Protein AF-A0A7S0MIE8-F1 (afdb_monomer_lite)

Sequence (238 aa):
MTVHDPYGTSTVLVPTVSINSVLKDRKKVAAAPSTPAAPKSNAAPLAPAPGWELKPIQRIERSDLADLKHWQKKGLISDDPFNKFNKKLQFLTYTAEEYVNSLTVNEWTKQETDELLKLVQRFDMNFFLVTDRWPASLPPRTMEALKDRFYSVQRRLATDRGLATEADAAESVLLSQPFSKEHEAQRKHQMDRYYACSKADARRDAEVLEQARLIEAAQRRRKGDVKKAGAGAGAGAG

Secondary structure (DSSP, 8-state):
------------PPP-----------------PPPPPPP---PPPPPPPPPEEEEE-TT-S-TTS---EEEEETT--SS-TTGGG-PPP--PPPPHHHIIIII-BTTB-HHHHHHHHHHHHHTTT-HHHHHHT--TTSPP--HHHHHHHHHHHHHHHHHHTT-S-HHHHHH-HHHHS---HHHHHHHHHHHHHHHH--HHHHHHHHHHHHHHHHHHHHHHHHHHHHHHHHHHHHSS--

Organism: NCBI:txid233186

Structure (mmCIF, N/CA/C/O backbone):
data_AF-A0A7S0MIE8-F1
#
_entry.id   AF-A0A7S0MIE8-F1
#
loop_
_atom_site.group_PDB
_atom_site.id
_atom_site.type_symbol
_atom_site.label_atom_id
_atom_site.label_alt_id
_atom_site.label_comp_id
_atom_site.label_asym_id
_atom_site.label_entity_id
_atom_site.label_seq_id
_atom_site.pdbx_PDB_ins_code
_atom_site.Cartn_x
_atom_site.Cartn_y
_atom_site.Cartn_z
_atom_site.occupancy
_atom_site.B_iso_or_equiv
_atom_site.auth_seq_id
_atom_site.auth_comp_id
_atom_site.auth_asym_id
_atom_site.auth_atom_id
_atom_site.pdbx_PDB_model_num
ATOM 1 N N . MET A 1 1 ? -39.456 -31.446 -32.342 1.00 36.81 1 MET A N 1
ATOM 2 C CA . MET A 1 1 ? -39.337 -30.678 -31.086 1.00 36.81 1 MET A CA 1
ATOM 3 C C . MET A 1 1 ? -38.076 -31.151 -30.404 1.00 36.81 1 MET A C 1
ATOM 5 O O . MET A 1 1 ? -38.030 -32.275 -29.926 1.00 36.81 1 MET A O 1
ATOM 9 N N . THR A 1 2 ? -37.032 -30.340 -30.500 1.00 35.44 2 THR A N 1
ATOM 10 C CA . THR A 1 2 ? -35.670 -30.670 -30.082 1.00 35.44 2 THR A CA 1
ATOM 11 C C . THR A 1 2 ? -35.376 -29.820 -28.858 1.00 35.44 2 THR A C 1
ATOM 13 O O . THR A 1 2 ? -35.459 -28.598 -28.952 1.00 35.44 2 THR A O 1
ATOM 16 N N . VAL A 1 3 ? -35.077 -30.445 -27.720 1.00 38.41 3 VAL A N 1
ATOM 17 C CA . VAL A 1 3 ? -34.569 -29.742 -26.537 1.00 38.41 3 VAL A CA 1
ATOM 18 C C . VAL A 1 3 ? -33.148 -30.233 -26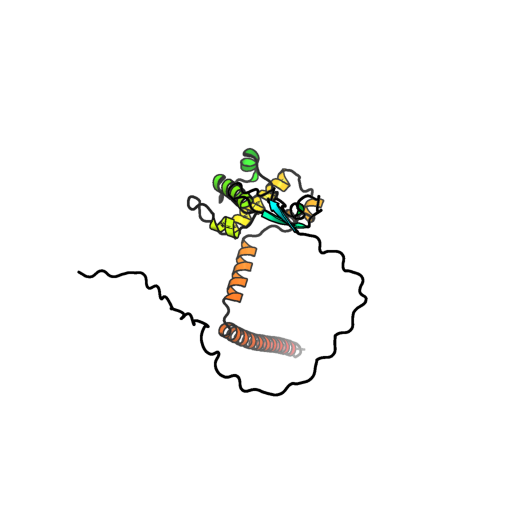.310 1.00 38.41 3 VAL A C 1
ATOM 20 O O . VAL A 1 3 ? -32.915 -31.413 -26.068 1.00 38.41 3 VAL A O 1
ATOM 23 N N . HIS A 1 4 ? -32.216 -29.306 -26.494 1.00 34.16 4 HIS A N 1
ATOM 24 C CA . HIS A 1 4 ? -30.792 -29.447 -26.233 1.00 34.16 4 HIS A CA 1
ATOM 25 C C . HIS A 1 4 ? -30.542 -29.114 -24.755 1.00 34.16 4 HIS A C 1
ATOM 27 O O . HIS A 1 4 ? -31.000 -28.073 -24.287 1.00 34.16 4 HIS A O 1
ATOM 33 N N . ASP A 1 5 ? -29.810 -29.970 -24.045 1.00 44.97 5 ASP A N 1
ATOM 34 C CA . ASP A 1 5 ? -29.283 -29.696 -22.703 1.00 44.97 5 ASP A CA 1
ATOM 35 C C . ASP A 1 5 ? -27.887 -29.033 -22.829 1.00 44.97 5 ASP A C 1
ATOM 37 O O . ASP A 1 5 ? -27.036 -29.584 -23.539 1.00 44.97 5 ASP A O 1
ATOM 41 N N . PRO A 1 6 ? -27.636 -27.841 -22.242 1.00 49.12 6 PRO A N 1
ATOM 42 C CA . PRO A 1 6 ? -26.410 -27.071 -22.462 1.00 49.12 6 PRO A CA 1
ATOM 43 C C . PRO A 1 6 ? -25.311 -27.218 -21.389 1.00 49.12 6 PRO A C 1
ATOM 45 O O . PRO A 1 6 ? -24.417 -26.372 -21.347 1.00 49.12 6 PRO A O 1
ATOM 48 N N . TYR A 1 7 ? -25.290 -28.266 -20.556 1.00 43.38 7 TYR A N 1
ATOM 49 C CA . TYR A 1 7 ? -24.210 -28.439 -19.565 1.00 43.38 7 TYR A CA 1
ATOM 50 C C . TYR A 1 7 ? -23.591 -29.841 -19.578 1.00 43.38 7 TYR A C 1
ATOM 52 O O . TYR A 1 7 ? -23.991 -30.746 -18.848 1.00 43.38 7 TYR A O 1
ATOM 60 N N . GLY A 1 8 ? -22.543 -29.997 -20.394 1.00 53.19 8 GLY A N 1
ATOM 61 C CA . GLY A 1 8 ? -21.680 -31.176 -20.418 1.00 53.19 8 GLY A CA 1
ATOM 62 C C . GLY A 1 8 ? -20.999 -31.413 -19.070 1.00 53.19 8 GLY A C 1
ATOM 63 O O . GLY A 1 8 ? -19.930 -30.871 -18.799 1.00 53.19 8 GLY A O 1
ATOM 64 N N . THR A 1 9 ? -21.612 -32.259 -18.245 1.00 43.66 9 THR A N 1
ATOM 65 C CA . THR A 1 9 ? -21.050 -32.723 -16.975 1.00 43.66 9 THR A CA 1
ATOM 66 C C . THR A 1 9 ? -20.747 -34.209 -17.116 1.00 43.66 9 THR A C 1
ATOM 68 O O . THR A 1 9 ? -21.646 -35.043 -17.141 1.00 43.66 9 THR A O 1
ATOM 71 N N . SER A 1 10 ? -19.467 -34.549 -17.270 1.00 38.22 10 SER A N 1
ATOM 72 C CA . SER A 1 10 ? -19.016 -35.941 -17.326 1.00 38.22 10 SER A CA 1
ATOM 73 C C . SER A 1 10 ? -18.963 -36.508 -15.906 1.00 38.22 10 SER A C 1
ATOM 75 O O . SER A 1 10 ? -18.083 -36.154 -15.121 1.00 38.22 10 SER A O 1
ATOM 77 N N . THR A 1 11 ? -19.928 -37.355 -15.545 1.00 37.56 11 THR A N 1
ATOM 78 C CA . THR A 1 11 ? -19.919 -38.110 -14.284 1.00 37.56 11 THR A CA 1
ATOM 79 C C . THR A 1 11 ? -19.236 -39.456 -14.512 1.00 37.56 11 THR A C 1
ATOM 81 O O . THR A 1 11 ? -19.780 -40.331 -15.182 1.00 37.56 11 THR A O 1
ATOM 84 N N . VAL A 1 12 ? -18.045 -39.643 -13.942 1.00 38.41 12 VAL A N 1
ATOM 85 C CA . VAL A 1 12 ? -17.374 -40.950 -13.919 1.00 38.41 12 VAL A CA 1
ATOM 86 C C . VAL A 1 12 ? -17.932 -41.761 -12.745 1.00 38.41 12 VAL A C 1
ATOM 88 O O . VAL A 1 12 ? -17.716 -41.420 -11.584 1.00 38.41 12 VAL A O 1
ATOM 91 N N . LEU A 1 13 ? -18.673 -42.826 -13.053 1.00 33.56 13 LEU A N 1
ATOM 92 C CA . LEU A 1 13 ? -19.140 -43.830 -12.094 1.00 33.56 13 LEU A CA 1
ATOM 93 C C . LEU A 1 13 ? -17.957 -44.688 -11.622 1.00 33.56 13 LEU A C 1
ATOM 95 O O . LEU A 1 13 ? -17.320 -45.363 -12.429 1.00 33.56 13 LEU A O 1
ATOM 99 N N . VAL A 1 14 ? -17.689 -44.701 -10.316 1.00 38.12 14 VAL A N 1
ATOM 100 C CA . VAL A 1 14 ? -16.743 -45.643 -9.697 1.00 38.12 14 VAL A CA 1
ATOM 101 C C . VAL A 1 14 ? -17.544 -46.818 -9.119 1.00 38.12 14 VAL A C 1
ATOM 103 O O . VAL A 1 14 ? -18.442 -46.581 -8.309 1.00 38.12 14 VAL A O 1
ATOM 106 N N . PRO A 1 15 ? -17.275 -48.079 -9.503 1.00 37.78 15 PRO A N 1
ATOM 107 C CA . PRO A 1 15 ? -18.016 -49.223 -8.981 1.00 37.78 15 PRO A CA 1
ATOM 108 C C . PRO A 1 15 ? -17.634 -49.536 -7.526 1.00 37.78 15 PRO A C 1
ATOM 110 O O . PRO A 1 15 ? -16.461 -49.663 -7.179 1.00 37.78 15 PRO A O 1
ATOM 113 N N . THR A 1 16 ? -18.646 -49.698 -6.672 1.00 40.56 16 THR A N 1
ATOM 114 C CA . THR A 1 16 ? -18.516 -50.177 -5.289 1.00 40.56 16 THR A CA 1
ATOM 115 C C . THR A 1 16 ? -18.375 -51.702 -5.286 1.00 40.56 16 THR A C 1
ATOM 117 O O . THR A 1 16 ? -19.301 -52.409 -5.680 1.00 40.56 16 THR A O 1
ATOM 120 N N . VAL A 1 17 ? -17.234 -52.231 -4.836 1.00 41.28 17 VAL A N 1
ATOM 121 C CA . VAL A 1 17 ? -17.045 -53.680 -4.651 1.00 41.28 17 VAL A CA 1
ATOM 122 C C . VAL A 1 17 ? -17.458 -54.065 -3.229 1.00 41.28 17 VAL A C 1
ATOM 124 O O . VAL A 1 17 ? -16.877 -53.606 -2.248 1.00 41.28 17 VAL A O 1
ATOM 127 N N . SER A 1 18 ? -18.487 -54.908 -3.136 1.00 41.59 18 SER A N 1
ATOM 128 C CA . SER A 1 18 ? -18.996 -55.512 -1.901 1.00 41.59 18 SER A CA 1
ATOM 129 C C . SER A 1 18 ? -18.041 -56.603 -1.401 1.00 41.59 18 SER A C 1
ATOM 131 O O . SER A 1 18 ? -17.735 -57.545 -2.128 1.00 41.59 18 SER A O 1
ATOM 133 N N . ILE A 1 19 ? -17.568 -56.485 -0.158 1.00 47.34 19 ILE A N 1
ATOM 134 C CA . ILE A 1 19 ? -16.478 -57.298 0.423 1.00 47.34 19 ILE A CA 1
ATOM 135 C C . ILE A 1 19 ? -16.968 -58.609 1.073 1.00 47.34 19 ILE A C 1
ATOM 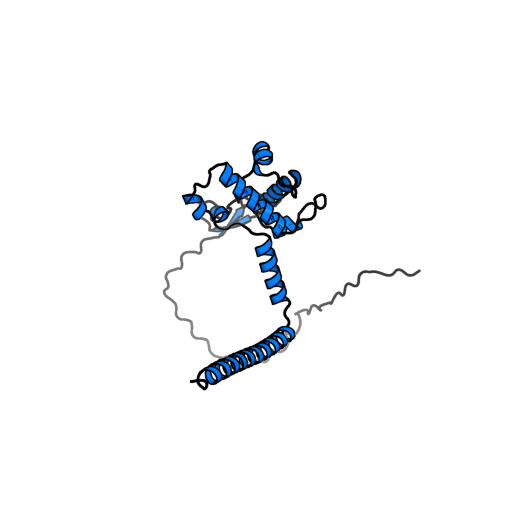137 O O . ILE A 1 19 ? -16.278 -59.192 1.904 1.00 47.34 19 ILE A O 1
ATOM 141 N N . ASN A 1 20 ? -18.158 -59.096 0.721 1.00 42.25 20 ASN A N 1
ATOM 142 C CA . ASN A 1 20 ? -18.715 -60.323 1.299 1.00 42.25 20 ASN A CA 1
ATOM 143 C C . ASN A 1 20 ? -18.758 -61.457 0.274 1.00 42.25 20 ASN A C 1
ATOM 145 O O . ASN A 1 20 ? -19.825 -61.839 -0.199 1.00 42.25 20 ASN A O 1
ATOM 149 N N . SER A 1 21 ? -17.598 -62.020 -0.058 1.00 38.16 21 SER A N 1
ATOM 150 C CA . SER A 1 21 ? -17.504 -63.391 -0.566 1.00 38.16 21 SER A CA 1
ATOM 151 C C . SER A 1 21 ? -16.063 -63.891 -0.479 1.00 38.16 21 SER A C 1
ATOM 153 O O . SER A 1 21 ? -15.128 -63.109 -0.586 1.00 38.16 21 SER A O 1
ATOM 155 N N . VAL A 1 22 ? -15.913 -65.212 -0.374 1.00 35.59 22 VAL A N 1
ATOM 156 C CA . VAL A 1 22 ? -14.661 -65.992 -0.342 1.00 35.59 22 VAL A CA 1
ATOM 157 C C . VAL A 1 22 ? -14.108 -66.240 1.069 1.00 35.59 22 VAL A C 1
ATOM 159 O O . VAL A 1 22 ? -13.018 -65.835 1.455 1.00 35.59 22 VAL A O 1
ATOM 162 N N . LEU A 1 23 ? -14.879 -67.014 1.835 1.00 42.62 23 LEU A N 1
ATOM 163 C CA . LEU A 1 23 ? -14.431 -67.724 3.036 1.00 42.62 23 LEU A CA 1
ATOM 164 C C . LEU A 1 23 ? -14.753 -69.217 2.879 1.00 42.62 23 LEU A C 1
ATOM 166 O O . LEU A 1 23 ? -15.542 -69.787 3.626 1.00 42.62 23 LEU A O 1
ATOM 170 N N . LYS A 1 24 ? -14.174 -69.855 1.859 1.00 41.53 24 LYS A N 1
ATOM 171 C CA . LYS A 1 24 ? -14.155 -71.314 1.695 1.00 41.53 24 LYS A CA 1
ATOM 172 C C . LYS A 1 24 ? -12.840 -71.685 1.028 1.00 41.53 24 LYS A C 1
ATOM 174 O O . LYS A 1 24 ? -12.736 -71.550 -0.176 1.00 41.53 24 LYS A O 1
ATOM 179 N N . ASP A 1 25 ? -11.843 -71.995 1.857 1.00 40.78 25 ASP A N 1
ATOM 180 C CA . ASP A 1 25 ? -10.792 -72.998 1.617 1.00 40.78 25 ASP A CA 1
ATOM 181 C C . ASP A 1 25 ? -9.687 -72.843 2.673 1.00 40.78 25 ASP A C 1
ATOM 183 O O . ASP A 1 25 ? -8.669 -72.180 2.485 1.00 40.78 25 ASP A O 1
ATOM 187 N N . ARG A 1 26 ? -9.895 -73.463 3.841 1.00 41.91 26 ARG A N 1
ATOM 188 C CA . ARG A 1 26 ? -8.849 -73.643 4.858 1.00 41.91 26 ARG A CA 1
ATOM 189 C C . ARG A 1 26 ? -8.317 -75.073 4.771 1.00 41.91 26 ARG A C 1
ATOM 191 O O . ARG A 1 26 ? -8.902 -75.985 5.350 1.00 41.91 26 ARG A O 1
ATOM 198 N N . LYS A 1 27 ? -7.185 -75.268 4.087 1.00 39.97 27 LYS A N 1
ATOM 199 C CA . LYS A 1 27 ? -6.330 -76.450 4.297 1.00 39.97 27 LYS A CA 1
ATOM 200 C C . LYS A 1 27 ? -5.505 -76.249 5.572 1.00 39.97 27 LYS A C 1
ATOM 202 O O . LYS A 1 27 ? -4.923 -75.192 5.792 1.00 39.97 27 LYS A O 1
ATOM 207 N N . LYS A 1 28 ? -5.500 -77.276 6.421 1.00 45.09 28 LYS A N 1
ATOM 208 C CA . LYS A 1 28 ? -4.793 -77.354 7.707 1.00 45.09 28 LYS A CA 1
ATOM 209 C C . LYS A 1 28 ? -3.275 -77.331 7.457 1.00 45.09 28 LYS A C 1
ATOM 211 O O . LYS A 1 28 ? -2.774 -78.219 6.776 1.00 45.09 28 LYS A O 1
ATOM 216 N N . VAL A 1 29 ? -2.557 -76.354 8.014 1.00 37.31 29 VAL A N 1
ATOM 217 C CA . VAL A 1 29 ? -1.081 -76.320 8.045 1.00 37.31 29 VAL A CA 1
ATOM 218 C C . VAL A 1 29 ? -0.624 -76.217 9.503 1.00 37.31 29 VAL A C 1
ATOM 220 O O . VAL A 1 29 ? -1.277 -75.567 10.318 1.00 37.31 29 VAL A O 1
ATOM 223 N N . ALA A 1 30 ? 0.432 -76.967 9.820 1.00 40.06 30 ALA A N 1
ATOM 224 C CA . ALA A 1 30 ? 0.935 -77.291 11.151 1.00 40.06 30 ALA A CA 1
ATOM 225 C C . ALA A 1 30 ? 1.381 -76.077 11.992 1.00 40.06 30 ALA A C 1
ATOM 227 O O . ALA A 1 30 ? 1.756 -75.032 11.465 1.00 40.06 30 ALA A O 1
ATOM 228 N N . ALA A 1 31 ? 1.341 -76.254 13.316 1.00 43.75 31 ALA A N 1
ATOM 229 C CA . ALA A 1 31 ? 1.691 -75.254 14.321 1.00 43.75 31 ALA A CA 1
ATOM 230 C C . ALA A 1 31 ? 3.177 -74.847 14.260 1.00 43.75 31 ALA A C 1
ATOM 232 O O . ALA A 1 31 ? 4.059 -75.703 14.266 1.00 43.75 31 ALA A O 1
ATOM 233 N N . ALA A 1 32 ? 3.429 -73.535 14.255 1.00 40.59 32 ALA A N 1
ATOM 234 C CA . ALA A 1 32 ? 4.744 -72.908 14.396 1.00 40.59 32 ALA A CA 1
ATOM 235 C C . ALA A 1 32 ? 4.859 -72.227 15.784 1.00 40.59 32 ALA A C 1
ATOM 237 O O . ALA A 1 32 ? 3.830 -71.882 16.372 1.00 40.59 32 ALA A O 1
ATOM 238 N N . PRO A 1 33 ? 6.078 -72.086 16.340 1.00 43.56 33 PRO A N 1
ATOM 239 C CA . PRO A 1 33 ? 6.313 -71.948 17.778 1.00 43.56 33 PRO A CA 1
ATOM 240 C C . PRO A 1 33 ? 5.985 -70.553 18.326 1.00 43.56 33 PRO A C 1
ATOM 242 O O . PRO A 1 33 ? 6.091 -69.546 17.630 1.00 43.56 33 PRO A O 1
ATOM 245 N N . SER A 1 34 ? 5.603 -70.506 19.604 1.00 49.19 34 SER A N 1
ATOM 246 C CA . SER A 1 34 ? 5.253 -69.291 20.345 1.00 49.19 34 SER A CA 1
ATOM 247 C C . SER A 1 34 ? 6.385 -68.259 20.361 1.00 49.19 34 SER A C 1
ATOM 249 O O . SER A 1 34 ? 7.506 -68.565 20.769 1.00 49.19 34 SER A O 1
ATOM 251 N N . THR A 1 35 ? 6.064 -67.022 19.985 1.00 44.03 35 THR A N 1
ATOM 252 C CA . THR A 1 35 ? 6.921 -65.833 20.090 1.00 44.03 35 THR A CA 1
ATOM 253 C C . THR A 1 35 ? 7.391 -65.605 21.538 1.00 44.03 35 THR A C 1
ATOM 255 O O . THR A 1 35 ? 6.563 -65.698 22.449 1.00 44.03 35 THR A O 1
ATOM 258 N N . PRO A 1 36 ? 8.670 -65.265 21.798 1.00 49.03 36 PRO A N 1
ATOM 259 C CA . PRO A 1 36 ? 9.108 -64.884 23.138 1.00 49.03 36 PRO A CA 1
ATOM 260 C C . PRO A 1 36 ? 8.524 -63.518 23.528 1.00 49.03 36 PRO A C 1
ATOM 262 O O . PRO A 1 36 ? 8.450 -62.597 22.714 1.00 49.03 36 PRO A O 1
ATOM 265 N N . ALA A 1 37 ? 8.091 -63.393 24.783 1.00 51.00 37 ALA A N 1
ATOM 266 C CA . ALA A 1 37 ? 7.497 -62.173 25.320 1.00 51.00 37 ALA A CA 1
ATOM 267 C C . ALA A 1 37 ? 8.510 -61.014 25.382 1.00 51.00 37 ALA A C 1
ATOM 269 O O . ALA A 1 37 ? 9.670 -61.206 25.747 1.00 51.00 37 ALA A O 1
ATOM 270 N N . ALA A 1 38 ? 8.047 -59.803 25.058 1.00 46.88 38 ALA A N 1
ATOM 271 C CA . ALA A 1 38 ? 8.827 -58.570 25.146 1.00 46.88 38 ALA A CA 1
ATOM 272 C C . ALA A 1 38 ? 9.322 -58.300 26.587 1.00 46.88 38 ALA A C 1
ATOM 274 O O . ALA A 1 38 ? 8.599 -58.592 27.547 1.00 46.88 38 ALA A O 1
ATOM 275 N N . PRO A 1 39 ? 10.524 -57.715 26.768 1.00 47.91 39 PRO A N 1
ATOM 276 C CA . PRO A 1 39 ? 11.036 -57.380 28.091 1.00 47.91 39 PRO A CA 1
ATOM 277 C C . PRO A 1 39 ? 10.160 -56.303 28.740 1.00 47.91 39 PRO A C 1
ATOM 279 O O . PRO A 1 39 ? 9.866 -55.266 28.146 1.00 47.91 39 PRO A O 1
ATOM 282 N N . LYS A 1 40 ? 9.737 -56.556 29.981 1.00 49.97 40 LYS A N 1
ATOM 283 C CA . LYS A 1 40 ? 8.950 -55.615 30.783 1.00 49.97 40 LYS A CA 1
ATOM 284 C C . LYS A 1 40 ? 9.830 -54.416 31.144 1.00 49.97 40 LYS A C 1
ATOM 286 O O . LYS A 1 40 ? 10.752 -54.546 31.945 1.00 49.97 40 LYS A O 1
ATOM 291 N N . SER A 1 41 ? 9.561 -53.252 30.559 1.00 61.53 41 SER A N 1
ATOM 292 C CA . SER A 1 41 ? 10.197 -52.001 30.972 1.00 61.53 41 SER A CA 1
ATOM 293 C C . SER A 1 41 ? 9.661 -51.575 32.342 1.00 61.53 41 SER A C 1
ATOM 295 O O . SER A 1 41 ? 8.469 -51.296 32.468 1.00 61.53 41 SER A O 1
ATOM 297 N N . ASN A 1 42 ? 10.534 -51.453 33.344 1.00 56.88 42 ASN A N 1
ATOM 298 C CA . ASN A 1 42 ? 10.242 -50.803 34.630 1.00 56.88 42 ASN A CA 1
ATOM 299 C C . ASN A 1 42 ? 10.231 -49.267 34.483 1.00 56.88 42 ASN A C 1
ATOM 301 O O . ASN A 1 42 ? 10.926 -48.556 35.205 1.00 56.88 42 ASN A O 1
ATOM 305 N N . ALA A 1 43 ? 9.488 -48.741 33.509 1.00 62.41 43 ALA A N 1
ATOM 306 C CA . ALA A 1 43 ? 9.240 -47.309 33.430 1.00 62.41 43 ALA A CA 1
ATOM 307 C C . ALA A 1 43 ? 8.150 -46.960 34.452 1.00 62.41 43 ALA A C 1
ATOM 309 O O . ALA A 1 43 ? 7.110 -47.620 34.493 1.00 62.41 43 ALA A O 1
ATOM 310 N N . ALA A 1 44 ? 8.394 -45.946 35.287 1.00 61.88 44 ALA A N 1
ATOM 311 C CA . ALA A 1 44 ? 7.373 -45.390 36.170 1.00 61.88 44 ALA A CA 1
ATOM 312 C C . ALA A 1 44 ? 6.090 -45.089 35.366 1.00 61.88 44 ALA A C 1
ATOM 314 O O . ALA A 1 44 ? 6.203 -44.729 34.188 1.00 61.88 44 ALA A O 1
ATOM 315 N N . PRO A 1 45 ? 4.884 -45.224 35.957 1.00 62.69 45 PRO A N 1
ATOM 316 C CA . PRO A 1 45 ? 3.646 -44.926 35.251 1.00 62.69 45 PRO A CA 1
ATOM 317 C C . PRO A 1 45 ? 3.739 -43.518 34.667 1.00 62.69 45 PRO A C 1
ATOM 319 O O . PRO A 1 45 ? 3.908 -42.550 35.412 1.00 62.69 45 PRO A O 1
ATOM 322 N N . LEU A 1 46 ? 3.671 -43.403 33.336 1.00 63.59 46 LEU A N 1
ATOM 323 C CA . LEU A 1 46 ? 3.516 -42.104 32.692 1.00 63.59 46 LEU A CA 1
ATOM 324 C C . LEU A 1 46 ? 2.306 -41.438 33.350 1.00 63.59 46 LEU A C 1
ATOM 326 O O . LEU A 1 46 ? 1.247 -42.063 33.449 1.00 63.59 46 LEU A O 1
ATOM 330 N N . ALA A 1 47 ? 2.476 -40.204 33.829 1.00 66.62 47 ALA A N 1
ATOM 331 C CA . ALA A 1 47 ? 1.380 -39.438 34.404 1.00 66.62 47 ALA A CA 1
ATOM 332 C C . ALA A 1 47 ? 0.152 -39.529 33.476 1.00 66.62 47 ALA A C 1
ATOM 334 O O . ALA A 1 47 ? 0.325 -39.466 32.251 1.00 66.62 47 ALA A O 1
ATOM 335 N N . PRO A 1 48 ? -1.067 -39.716 34.021 1.00 68.12 48 PRO A N 1
ATOM 336 C CA . PRO A 1 48 ? -2.263 -39.874 33.205 1.00 68.12 48 PRO A CA 1
ATOM 337 C C . PRO A 1 48 ? -2.353 -38.710 32.221 1.00 68.12 48 PRO A C 1
ATOM 339 O O . PRO A 1 48 ? -2.205 -37.549 32.611 1.00 68.12 48 PRO A O 1
ATOM 342 N N . ALA A 1 49 ? -2.538 -39.034 30.938 1.00 64.56 49 ALA A N 1
ATOM 343 C CA . ALA A 1 49 ? -2.586 -38.032 29.886 1.00 64.56 49 ALA A CA 1
ATOM 344 C C . ALA A 1 49 ? -3.610 -36.948 30.270 1.00 64.56 49 ALA A C 1
ATOM 346 O O . ALA A 1 49 ? -4.732 -37.294 30.658 1.00 64.56 49 ALA A O 1
ATOM 347 N N . PRO A 1 50 ? -3.248 -35.653 30.201 1.00 71.88 50 PRO A N 1
ATOM 348 C CA . PRO A 1 50 ? -4.164 -34.583 30.561 1.00 71.88 50 PRO A CA 1
ATOM 349 C C . PRO A 1 50 ? -5.426 -34.717 29.709 1.00 71.88 50 PRO A C 1
ATOM 351 O O . PRO A 1 50 ? -5.357 -34.726 28.479 1.00 71.88 50 PRO A O 1
ATOM 354 N N . GLY A 1 51 ? -6.570 -34.890 30.372 1.00 83.81 51 GLY A N 1
ATOM 355 C CA . GLY A 1 51 ? -7.842 -35.058 29.684 1.00 83.81 51 GLY A CA 1
ATOM 356 C C . GLY A 1 51 ? -8.184 -33.818 28.859 1.00 83.81 51 GLY A C 1
ATOM 357 O O . GLY A 1 51 ? -7.756 -32.714 29.184 1.00 83.81 51 GLY A O 1
ATOM 358 N N . TRP A 1 52 ? -8.970 -33.994 27.805 1.00 88.75 52 TRP A N 1
ATOM 359 C CA . TRP A 1 52 ? -9.442 -32.902 26.954 1.00 88.75 52 TRP A CA 1
ATOM 360 C C . TRP A 1 52 ? -10.907 -32.586 27.261 1.00 88.75 52 TRP A C 1
ATOM 362 O O . TRP A 1 52 ? -11.688 -33.485 27.580 1.00 88.75 52 TRP A O 1
ATOM 372 N N . GLU A 1 53 ? -11.279 -31.315 27.184 1.00 88.75 53 GLU A N 1
ATOM 373 C CA . GLU A 1 53 ? -12.657 -30.839 27.279 1.00 88.75 53 GLU A CA 1
ATOM 374 C C . GLU A 1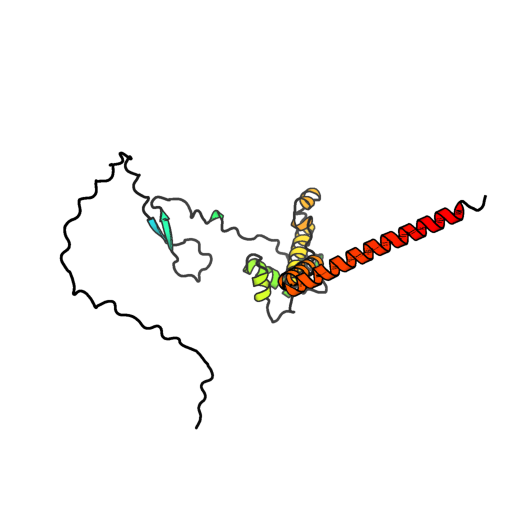 53 ? -12.972 -29.897 26.116 1.00 88.75 53 GLU A C 1
ATOM 376 O O . GLU A 1 53 ? -12.103 -29.169 25.637 1.00 88.75 53 GLU A O 1
ATOM 381 N N . LEU A 1 54 ? -14.208 -29.947 25.626 1.00 88.00 54 LEU A N 1
ATOM 382 C CA . LEU A 1 54 ? -14.659 -29.134 24.503 1.00 88.00 54 LEU A CA 1
ATOM 383 C C . LEU A 1 54 ? -15.260 -27.830 25.045 1.00 88.00 54 LEU A C 1
ATOM 385 O O . LEU A 1 54 ? -16.319 -27.865 25.673 1.00 88.00 54 LEU A O 1
ATOM 389 N N . LYS A 1 55 ? -14.606 -26.688 24.804 1.00 84.75 55 LYS A N 1
ATOM 390 C CA . LYS A 1 55 ? -15.068 -25.366 25.263 1.00 84.75 55 LYS A CA 1
ATOM 391 C C . LYS A 1 55 ? -15.497 -24.464 24.106 1.00 84.75 55 LYS A C 1
ATOM 393 O O . LYS A 1 55 ? -14.875 -24.519 23.045 1.00 84.75 55 LYS A O 1
ATOM 398 N N . PRO A 1 56 ? -16.522 -23.613 24.291 1.00 82.94 56 PRO A N 1
ATOM 399 C CA . PRO A 1 56 ? -16.868 -22.589 23.311 1.00 82.94 56 PRO A CA 1
ATOM 400 C C . PRO A 1 56 ? -15.709 -21.604 23.125 1.00 82.94 56 PRO A C 1
ATOM 402 O O . PRO A 1 56 ? -15.020 -21.245 24.081 1.00 82.94 56 PRO A O 1
ATOM 405 N N . ILE A 1 57 ? -15.482 -21.180 21.886 1.00 77.75 57 ILE A N 1
ATOM 406 C CA . ILE A 1 57 ? -14.535 -20.118 21.555 1.00 77.75 57 ILE A CA 1
ATOM 407 C C . ILE A 1 57 ? -15.195 -18.800 21.965 1.00 77.75 57 ILE A C 1
ATOM 409 O O . ILE A 1 57 ? -16.147 -18.349 21.339 1.00 77.75 57 ILE A O 1
ATOM 413 N N . GLN A 1 58 ? -14.717 -18.196 23.053 1.00 66.12 58 GLN A N 1
ATOM 414 C CA . GLN A 1 58 ? -15.382 -17.044 23.675 1.00 66.12 58 GLN A CA 1
ATOM 415 C C . GLN A 1 58 ? -15.258 -15.737 22.882 1.00 66.12 58 GLN A C 1
ATOM 417 O O . GLN A 1 58 ? -16.017 -14.803 23.124 1.00 66.12 58 GLN A O 1
ATOM 422 N N . ARG A 1 59 ? -14.291 -15.636 21.964 1.00 63.78 59 ARG A N 1
ATOM 423 C CA . ARG A 1 59 ? -13.955 -14.375 21.294 1.00 63.78 59 ARG A CA 1
ATOM 424 C C . ARG A 1 59 ? -13.873 -14.545 19.784 1.00 63.78 59 ARG A C 1
ATOM 426 O O . ARG A 1 59 ? -12.839 -14.327 19.162 1.00 63.78 59 ARG A O 1
ATOM 433 N N . ILE A 1 60 ? -14.992 -14.951 19.203 1.00 61.03 60 ILE A N 1
ATOM 434 C CA . ILE A 1 60 ? -15.209 -14.839 17.767 1.00 61.03 60 ILE A CA 1
ATOM 435 C C . ILE A 1 60 ? -15.762 -13.430 17.542 1.00 61.03 60 ILE A C 1
ATOM 437 O O . ILE A 1 60 ? -16.900 -13.146 17.889 1.00 61.03 60 ILE A O 1
ATOM 441 N N . GLU A 1 61 ? -14.959 -12.517 16.993 1.00 59.75 61 GLU A N 1
ATOM 442 C CA . GLU A 1 61 ? -15.427 -11.155 16.641 1.00 59.75 61 GLU A CA 1
ATOM 443 C C . GLU A 1 61 ? -16.520 -11.161 15.561 1.00 59.75 61 GLU A C 1
ATOM 445 O O . GLU A 1 61 ? -17.199 -10.167 15.315 1.00 59.75 61 GLU A O 1
ATOM 450 N N . ARG A 1 62 ? -16.676 -12.310 14.912 1.00 60.94 62 ARG A N 1
ATOM 451 C CA . ARG A 1 62 ? -17.710 -12.623 13.946 1.00 60.94 62 ARG A CA 1
ATOM 452 C C . ARG A 1 62 ? -18.944 -13.165 14.661 1.00 60.94 62 ARG A C 1
ATOM 454 O O . ARG A 1 62 ? -18.985 -14.330 15.040 1.00 60.94 62 ARG A O 1
ATOM 461 N N . SER A 1 63 ? -19.954 -12.315 14.819 1.00 57.69 63 SER A N 1
ATOM 462 C CA . SER A 1 63 ? -21.261 -12.677 15.386 1.00 57.69 63 SER A CA 1
ATOM 463 C C . SER A 1 63 ? -22.102 -13.585 14.478 1.00 57.69 63 SER A C 1
ATOM 465 O O . SER A 1 63 ? -23.132 -14.092 14.910 1.00 57.69 63 SER A O 1
ATOM 467 N N . ASP A 1 64 ? -21.681 -13.788 13.226 1.00 67.19 64 ASP A N 1
ATOM 468 C CA . ASP A 1 64 ? -22.362 -14.604 12.218 1.00 67.19 64 ASP A CA 1
ATOM 469 C C . ASP A 1 64 ? -21.971 -16.090 12.256 1.00 67.19 64 ASP A C 1
ATOM 471 O O . ASP A 1 64 ? -22.606 -16.918 11.602 1.00 67.19 64 ASP A O 1
ATOM 475 N N . LEU A 1 65 ? -20.926 -16.442 13.008 1.00 60.75 65 LEU A N 1
ATOM 476 C CA . LEU A 1 65 ? -20.465 -17.818 13.130 1.00 60.75 65 LEU A CA 1
ATOM 477 C C . LEU A 1 65 ? -21.096 -18.475 14.363 1.00 60.75 65 LEU A C 1
ATOM 479 O O . LEU A 1 65 ? -20.848 -18.064 15.494 1.00 60.75 65 LEU A O 1
ATOM 483 N N . ALA A 1 66 ? -21.903 -19.512 14.121 1.00 65.31 66 ALA A N 1
ATOM 484 C CA . ALA A 1 66 ? -22.497 -20.363 15.152 1.00 65.31 66 ALA A CA 1
ATOM 485 C C . ALA A 1 66 ? -21.443 -20.923 16.126 1.00 65.31 66 ALA A C 1
ATOM 487 O O . ALA A 1 66 ? -20.300 -21.121 15.718 1.00 65.31 66 ALA A O 1
ATOM 488 N N . ASP A 1 67 ? -21.865 -21.211 17.368 1.00 72.88 67 ASP A N 1
ATOM 489 C CA . ASP A 1 67 ? -21.124 -21.743 18.530 1.00 72.88 67 ASP A CA 1
ATOM 490 C C . ASP A 1 67 ? -19.901 -22.629 18.209 1.00 72.88 67 ASP A C 1
ATOM 492 O O . ASP A 1 67 ? -19.914 -23.852 18.409 1.00 72.88 67 ASP A O 1
ATOM 496 N N . LEU A 1 68 ? -18.805 -22.027 17.738 1.00 79.12 68 LEU A N 1
ATOM 497 C CA . LEU A 1 68 ? -17.572 -22.761 17.489 1.00 79.12 68 LEU A CA 1
ATOM 498 C C . LEU A 1 68 ? -16.962 -23.143 18.830 1.00 79.12 68 LEU A C 1
ATOM 500 O O . LEU A 1 68 ? -16.913 -22.359 19.779 1.00 79.12 68 LEU A O 1
ATOM 504 N N . LYS A 1 69 ? -16.480 -24.380 18.899 1.00 84.50 69 LYS A N 1
ATOM 505 C CA . LYS A 1 69 ? -15.849 -24.951 20.086 1.00 84.50 69 LYS A CA 1
ATOM 506 C C . LYS A 1 69 ? -14.441 -25.422 19.743 1.00 84.50 69 LYS A C 1
ATOM 508 O O . LYS A 1 69 ? -14.169 -25.782 18.600 1.00 84.50 69 LYS A O 1
ATOM 513 N N . HIS A 1 70 ? -13.559 -25.452 20.734 1.00 83.25 70 HIS A N 1
ATOM 514 C CA . HIS A 1 70 ? -12.198 -25.966 20.613 1.00 83.25 70 HIS A CA 1
ATOM 515 C C . HIS A 1 70 ? -11.874 -26.926 21.764 1.00 83.25 70 HIS A C 1
ATOM 517 O O . HIS A 1 70 ? -12.464 -26.852 22.845 1.00 83.25 70 HIS A O 1
ATOM 523 N N . TRP A 1 71 ? -10.948 -27.854 21.520 1.00 87.25 71 TRP A N 1
ATOM 524 C CA . TRP A 1 71 ? -10.450 -28.767 22.547 1.00 87.25 71 TRP A CA 1
ATOM 525 C C . TRP A 1 71 ? -9.418 -28.056 23.423 1.00 87.25 71 TRP A C 1
ATOM 527 O O . TRP A 1 71 ? -8.382 -27.610 22.930 1.00 87.25 71 TRP A O 1
ATOM 537 N N . GLN A 1 72 ? -9.676 -27.998 24.726 1.00 84.62 72 GLN A N 1
ATOM 538 C CA . GLN A 1 72 ? -8.757 -27.466 25.728 1.00 84.62 72 GLN A CA 1
ATOM 539 C C . GLN A 1 72 ? -8.330 -28.586 26.682 1.00 84.62 72 GLN A C 1
ATOM 541 O O . GLN A 1 72 ? -9.102 -29.500 26.981 1.00 84.62 72 GLN A O 1
ATOM 546 N N . LYS A 1 73 ? -7.088 -28.537 27.171 1.00 85.19 73 LYS A N 1
ATOM 547 C CA . LYS A 1 73 ? -6.648 -29.435 28.246 1.00 85.19 73 LYS A CA 1
ATOM 548 C C . LYS A 1 73 ? -7.422 -29.110 29.527 1.00 85.19 73 LYS A C 1
ATOM 550 O O . LYS A 1 73 ? -7.482 -27.949 29.933 1.00 85.19 73 LYS A O 1
ATOM 555 N N . LYS A 1 74 ? -7.966 -30.135 30.179 1.00 83.69 74 LYS A N 1
ATOM 556 C CA . LYS A 1 74 ? -8.626 -30.032 31.486 1.00 83.69 74 LYS A CA 1
ATOM 557 C C . LYS A 1 74 ? -7.660 -29.441 32.515 1.00 83.69 74 LYS A C 1
ATOM 559 O O . LYS A 1 74 ? -6.494 -29.828 32.563 1.00 83.69 74 LYS A O 1
ATOM 564 N N . GLY A 1 75 ? -8.154 -28.511 33.332 1.00 76.44 75 GLY A N 1
ATOM 565 C CA . GLY A 1 75 ? -7.364 -27.815 34.357 1.00 76.44 75 GLY A CA 1
ATOM 566 C C . GLY A 1 75 ? -6.591 -26.589 33.855 1.00 76.44 75 GLY A C 1
ATOM 567 O O . GLY A 1 75 ? -5.929 -25.927 34.650 1.00 76.44 75 GLY A O 1
ATOM 568 N N . LEU A 1 76 ? -6.684 -26.246 32.565 1.00 72.06 76 LEU A N 1
ATOM 569 C CA . LEU A 1 76 ? -6.151 -24.986 32.051 1.00 72.06 76 LEU A CA 1
ATOM 570 C C . LEU A 1 76 ? -7.131 -23.845 32.392 1.00 72.06 76 LEU A C 1
ATOM 572 O O . LEU A 1 76 ? -8.175 -23.704 31.761 1.00 72.06 76 LEU A O 1
ATOM 576 N N . ILE A 1 77 ? -6.795 -23.063 33.423 1.00 64.75 77 ILE A N 1
ATOM 577 C CA . ILE A 1 77 ? -7.582 -21.908 33.914 1.00 64.75 77 ILE A CA 1
ATOM 578 C C . ILE A 1 77 ? -7.309 -20.638 33.080 1.00 64.75 77 ILE A C 1
ATOM 580 O O . ILE A 1 77 ? -8.069 -19.680 33.127 1.00 64.75 77 ILE A O 1
ATOM 584 N N . SER A 1 78 ? -6.225 -20.635 32.300 1.00 64.81 78 SER A N 1
ATOM 585 C CA . SER A 1 78 ? -5.777 -19.489 31.503 1.00 64.81 78 SER A CA 1
ATOM 586 C C . SER A 1 78 ? -6.784 -19.082 30.428 1.00 64.81 78 SER A C 1
ATOM 588 O O . SER A 1 78 ? -7.353 -19.950 29.757 1.00 64.81 78 SER A O 1
ATOM 590 N N . ASP A 1 79 ? -6.872 -17.766 30.195 1.00 67.44 79 ASP A N 1
ATOM 591 C CA . ASP A 1 79 ? -7.361 -17.176 28.945 1.00 67.44 79 ASP A CA 1
ATOM 592 C C . ASP A 1 79 ? -6.793 -17.937 27.745 1.00 67.44 79 ASP A C 1
ATOM 594 O O . ASP A 1 79 ? -5.660 -18.438 27.805 1.00 67.44 79 ASP A O 1
ATOM 598 N N . ASP A 1 80 ? -7.584 -18.023 26.669 1.00 73.00 80 ASP A N 1
ATOM 599 C CA . ASP A 1 80 ? -7.193 -18.679 25.423 1.00 73.00 80 ASP A CA 1
ATOM 600 C C . ASP A 1 80 ? -5.744 -18.283 25.058 1.00 73.00 80 ASP A C 1
ATOM 602 O O . ASP A 1 80 ? -5.481 -17.103 24.782 1.00 73.00 80 ASP A O 1
ATOM 606 N N . PRO A 1 81 ? -4.789 -19.240 25.051 1.00 75.81 81 PRO A N 1
ATOM 607 C CA . PRO A 1 81 ? -3.389 -18.965 24.745 1.00 75.81 81 PRO A CA 1
ATOM 608 C C . PRO A 1 81 ? -3.186 -18.280 23.393 1.00 75.81 81 PRO A C 1
ATOM 610 O O . PRO A 1 81 ? -2.123 -17.687 23.171 1.00 75.81 81 PRO A O 1
ATOM 613 N N . PHE A 1 82 ? -4.174 -18.371 22.496 1.00 74.75 82 PHE A N 1
ATOM 614 C CA . PHE A 1 82 ? -4.138 -17.770 21.175 1.00 74.75 82 PHE A CA 1
ATOM 615 C C . PHE A 1 82 ? -4.601 -16.312 21.135 1.00 74.75 82 PHE A C 1
ATOM 617 O O . PHE A 1 82 ? -4.282 -15.604 20.180 1.00 74.75 82 PHE A O 1
ATOM 624 N N . ASN A 1 83 ? -5.271 -15.813 22.178 1.00 77.50 83 ASN A N 1
ATOM 625 C CA . ASN A 1 83 ? -5.824 -14.456 22.192 1.00 77.50 83 ASN A CA 1
ATOM 626 C C . ASN A 1 83 ? -4.732 -13.375 22.050 1.00 77.50 83 ASN A C 1
ATOM 628 O O . ASN A 1 83 ? -4.928 -12.362 21.385 1.00 77.50 83 ASN A O 1
ATOM 632 N N . LYS A 1 84 ? -3.525 -13.637 22.570 1.00 81.25 84 LYS A N 1
ATOM 633 C CA . LYS A 1 84 ? -2.344 -12.766 22.405 1.00 81.25 84 LYS A CA 1
ATOM 634 C C . LYS A 1 84 ? -1.891 -12.583 20.947 1.00 81.25 84 LYS A C 1
ATOM 636 O O . LYS A 1 84 ? -1.129 -11.662 20.654 1.00 81.25 84 LYS A O 1
ATOM 641 N N . PHE A 1 85 ? -2.314 -13.474 20.048 1.00 80.88 85 PHE A N 1
ATOM 642 C CA . PHE A 1 85 ? -2.012 -13.395 18.619 1.00 80.88 85 PHE A CA 1
ATOM 643 C C . PHE A 1 85 ? -3.093 -12.664 17.819 1.00 80.88 85 PHE A C 1
ATOM 645 O O . PHE A 1 85 ? -2.831 -12.327 16.667 1.00 80.88 85 PHE A O 1
ATOM 652 N N . ASN A 1 86 ? -4.259 -12.358 18.404 1.00 80.31 86 ASN A N 1
ATOM 653 C CA . ASN A 1 86 ? -5.287 -11.531 17.765 1.00 80.31 86 ASN A CA 1
ATOM 654 C C . ASN A 1 86 ? -4.890 -10.044 17.808 1.00 80.31 86 ASN A C 1
ATOM 656 O O . ASN A 1 86 ? -5.527 -9.207 18.448 1.00 80.31 86 ASN A O 1
ATOM 660 N N . LYS A 1 87 ? -3.764 -9.724 17.168 1.00 82.62 87 LYS A N 1
ATOM 661 C CA . LYS A 1 87 ? -3.261 -8.360 17.049 1.00 82.62 87 LYS A CA 1
ATOM 662 C C . LYS A 1 87 ? -4.054 -7.645 15.969 1.00 82.62 87 LYS A C 1
ATOM 664 O O . LYS A 1 87 ? -4.063 -8.077 14.820 1.00 82.62 87 LYS A O 1
ATOM 669 N N . LYS A 1 88 ? -4.689 -6.537 16.340 1.00 81.44 88 LYS A N 1
ATOM 670 C CA . LYS A 1 88 ? -5.369 -5.666 15.387 1.00 81.44 88 LYS A CA 1
ATOM 671 C C . LYS A 1 88 ? -4.394 -4.699 14.764 1.00 81.44 88 LYS A C 1
ATOM 673 O O . LYS A 1 88 ? -3.551 -4.123 15.451 1.00 81.44 88 LYS A O 1
ATOM 678 N N . LEU A 1 89 ? -4.533 -4.533 13.458 1.00 84.62 89 LEU A N 1
ATOM 679 C CA . LEU A 1 89 ? -3.795 -3.521 12.738 1.00 84.62 89 LEU A CA 1
ATOM 680 C C . LEU A 1 89 ? -4.227 -2.138 13.203 1.00 84.62 89 LEU A C 1
ATOM 682 O O . LEU A 1 89 ? -5.416 -1.824 13.237 1.00 84.62 89 LEU A O 1
ATOM 686 N N . GLN A 1 90 ? -3.236 -1.335 13.579 1.00 86.06 90 GLN A N 1
ATOM 687 C CA . GLN A 1 90 ? -3.416 0.060 13.939 1.00 86.06 90 GLN A CA 1
ATOM 688 C C . GLN A 1 90 ? -2.681 0.922 12.922 1.00 86.06 90 GLN A C 1
ATOM 690 O O . GLN A 1 90 ? -1.492 0.728 12.673 1.00 86.06 90 GLN A O 1
ATOM 695 N N . PHE A 1 91 ? -3.409 1.854 12.322 1.00 90.81 91 PHE A N 1
ATOM 696 C CA . PHE A 1 91 ? -2.882 2.858 11.408 1.00 90.81 91 PHE A CA 1
ATOM 697 C C . PHE A 1 91 ? -3.572 4.199 11.681 1.00 90.81 91 PHE A C 1
ATOM 699 O O . PHE A 1 91 ? -4.597 4.261 12.364 1.00 90.81 91 PHE A O 1
ATOM 706 N N . LEU A 1 92 ? -3.001 5.285 11.168 1.00 92.69 92 LEU A N 1
ATOM 707 C CA . LEU A 1 92 ? -3.504 6.636 11.387 1.00 92.69 92 LEU A CA 1
ATOM 708 C C . LEU A 1 92 ? -4.748 6.891 10.529 1.00 92.69 92 LEU A C 1
ATOM 710 O O . LEU A 1 92 ? -4.723 6.741 9.306 1.00 92.69 92 LEU A O 1
ATOM 714 N N . THR A 1 93 ? -5.830 7.320 11.168 1.00 93.38 93 THR A N 1
ATOM 715 C CA . THR A 1 93 ? -7.022 7.869 10.507 1.00 93.38 93 THR A CA 1
ATOM 716 C C . THR A 1 93 ? -6.954 9.390 10.501 1.00 93.38 93 THR A C 1
ATOM 718 O O . THR A 1 93 ? -6.459 9.959 11.472 1.00 93.38 93 THR A O 1
ATOM 721 N N . TYR A 1 94 ? -7.473 10.049 9.464 1.00 95.31 94 TYR A N 1
ATOM 722 C CA . TYR A 1 94 ? -7.486 11.513 9.367 1.00 95.31 94 TYR A CA 1
ATOM 723 C C . TYR A 1 94 ? -8.828 12.135 9.762 1.00 95.31 94 TYR A C 1
ATOM 725 O O . TYR A 1 94 ? -9.884 11.509 9.642 1.00 95.31 94 TYR A O 1
ATOM 733 N N . THR A 1 95 ? -8.789 13.400 10.169 1.00 95.31 95 THR A N 1
ATOM 734 C CA . THR A 1 95 ? -9.962 14.274 10.268 1.00 95.31 95 THR A CA 1
ATOM 735 C C . THR A 1 95 ? -10.270 14.938 8.921 1.00 95.31 95 THR A C 1
ATOM 737 O O . THR A 1 95 ? -9.469 14.915 7.984 1.00 95.31 95 THR A O 1
ATOM 740 N N . ALA A 1 96 ? -11.455 15.544 8.798 1.00 93.81 96 ALA A N 1
ATOM 741 C CA . ALA A 1 96 ? -11.820 16.283 7.588 1.00 93.81 96 ALA A CA 1
ATOM 742 C C . ALA A 1 96 ? -10.869 17.465 7.313 1.00 93.81 96 ALA A C 1
ATOM 744 O O . ALA A 1 96 ? -10.566 17.746 6.157 1.00 93.81 96 ALA A O 1
ATOM 745 N N . GLU A 1 97 ? -10.373 18.112 8.368 1.00 94.19 97 GLU A N 1
ATOM 746 C CA . GLU A 1 97 ? -9.437 19.238 8.291 1.00 94.19 97 GLU A CA 1
ATOM 747 C C . GLU A 1 97 ? -8.054 18.784 7.817 1.00 94.19 97 GLU A C 1
ATOM 749 O O . GLU A 1 97 ? -7.511 19.353 6.872 1.00 94.19 97 GLU A O 1
ATOM 754 N N . GLU A 1 98 ? -7.517 17.705 8.399 1.00 94.44 98 GLU A N 1
ATOM 755 C CA . GLU A 1 98 ? -6.248 17.104 7.962 1.00 94.44 98 GLU A CA 1
ATOM 756 C C . GLU A 1 98 ? -6.314 16.692 6.485 1.00 94.44 98 GLU A C 1
ATOM 758 O O . GLU A 1 98 ? -5.361 16.899 5.733 1.00 94.44 98 GLU A O 1
ATOM 763 N N . TYR A 1 99 ? -7.465 16.179 6.033 1.00 95.06 99 TYR A N 1
ATOM 764 C CA . TYR A 1 99 ? -7.639 15.826 4.629 1.00 95.06 99 TYR A CA 1
ATOM 765 C C . TYR A 1 99 ? -7.455 17.030 3.698 1.00 95.06 99 TYR A C 1
ATOM 767 O O . TYR A 1 99 ? -6.720 16.935 2.714 1.00 95.06 99 TYR A O 1
ATOM 775 N N . VAL A 1 100 ? -8.124 18.145 4.007 1.00 94.06 100 VAL A N 1
ATOM 776 C CA . VAL A 1 100 ? -8.077 19.375 3.203 1.00 94.06 100 VAL A CA 1
ATOM 777 C C . VAL A 1 100 ? -6.688 20.008 3.239 1.00 94.06 100 VAL A C 1
ATOM 779 O O . VAL A 1 100 ? -6.211 20.479 2.212 1.00 94.06 100 VAL A O 1
ATOM 782 N N . ASN A 1 101 ? -6.032 19.990 4.398 1.00 92.75 101 ASN A N 1
ATOM 783 C CA . ASN A 1 101 ? -4.765 20.687 4.594 1.00 92.75 101 ASN A CA 1
ATOM 784 C C . ASN A 1 101 ? -3.577 19.963 3.954 1.00 92.75 101 ASN A C 1
ATOM 786 O O . ASN A 1 101 ? -2.701 20.619 3.393 1.00 92.75 101 ASN A O 1
ATOM 790 N N . SER A 1 102 ? -3.522 18.629 4.043 1.00 89.94 102 SER A N 1
ATOM 791 C CA . SER A 1 102 ? -2.313 17.893 3.659 1.00 89.94 102 SER A CA 1
ATOM 792 C C . SER A 1 102 ? -2.534 16.681 2.760 1.00 89.94 102 SER A C 1
ATOM 794 O O . SER A 1 102 ? -1.560 16.206 2.173 1.00 89.94 102 SER A O 1
ATOM 796 N N . LEU A 1 103 ? -3.765 16.186 2.575 1.00 93.69 103 LEU A N 1
ATOM 797 C CA . LEU A 1 103 ? -4.021 14.938 1.834 1.00 93.69 103 LEU A CA 1
ATOM 798 C C . LEU A 1 103 ? -4.674 15.126 0.455 1.00 93.69 103 LEU A C 1
ATOM 800 O O . LEU A 1 103 ? -4.847 14.135 -0.269 1.00 93.69 103 LEU A O 1
ATOM 804 N N . THR A 1 104 ? -5.019 16.353 0.059 1.00 93.00 104 THR A N 1
ATOM 805 C CA . THR A 1 104 ? -5.586 16.657 -1.265 1.00 93.00 104 THR A CA 1
ATOM 806 C C . THR A 1 104 ? -4.574 16.408 -2.381 1.00 93.00 104 THR A C 1
ATOM 808 O O . THR A 1 104 ? -3.476 16.965 -2.369 1.00 93.00 104 THR A O 1
ATOM 811 N N . VAL A 1 105 ? -4.947 15.588 -3.367 1.00 90.75 105 VAL A N 1
ATOM 812 C CA . VAL A 1 105 ? -4.123 15.273 -4.545 1.00 90.75 105 VAL A CA 1
ATOM 813 C C . VAL A 1 105 ? -5.026 15.211 -5.775 1.00 90.75 105 VAL A C 1
ATOM 815 O O . VAL A 1 105 ? -6.116 14.656 -5.697 1.00 90.75 105 VAL A O 1
ATOM 818 N N . ASN A 1 106 ? -4.562 15.730 -6.916 1.00 87.62 106 ASN A N 1
ATOM 819 C CA . ASN A 1 106 ? -5.354 15.824 -8.155 1.00 87.62 106 ASN A CA 1
ATOM 820 C C . ASN A 1 106 ? -5.907 14.475 -8.641 1.00 87.62 106 ASN A C 1
ATOM 822 O O . ASN A 1 106 ? -6.974 14.421 -9.241 1.00 87.62 106 ASN A O 1
ATOM 826 N N . GLU A 1 107 ? -5.183 13.386 -8.389 1.00 91.88 107 GLU A N 1
ATOM 827 C CA . GLU A 1 107 ? -5.560 12.054 -8.858 1.00 91.88 107 GLU A CA 1
ATOM 828 C C . GLU A 1 107 ? -6.520 11.310 -7.925 1.00 91.88 107 GLU A C 1
ATOM 830 O O . GLU A 1 107 ? -7.030 10.274 -8.339 1.00 91.88 107 GLU A O 1
ATOM 835 N N . TRP A 1 108 ? -6.748 11.775 -6.689 1.00 95.81 108 TRP A N 1
ATOM 836 C CA . TRP A 1 108 ? -7.506 11.039 -5.669 1.00 95.81 108 TRP A CA 1
ATOM 837 C C . TRP A 1 108 ? -8.593 11.893 -5.029 1.00 95.81 108 TRP A C 1
ATOM 839 O O . TRP A 1 108 ? -8.334 12.948 -4.448 1.00 95.81 108 TRP A O 1
ATOM 849 N N . THR A 1 109 ? -9.815 11.375 -5.043 1.00 95.88 109 THR A N 1
ATOM 850 C CA . THR A 1 109 ? -10.929 11.983 -4.317 1.00 95.88 109 THR A CA 1
ATOM 851 C C . THR A 1 109 ? -10.931 11.579 -2.840 1.00 95.88 109 THR A C 1
ATOM 853 O O . THR A 1 109 ? -10.360 10.559 -2.428 1.00 95.88 109 THR A O 1
ATOM 856 N N . LYS A 1 110 ? -11.629 12.375 -2.019 1.00 95.50 110 LYS A N 1
ATOM 857 C CA . LYS A 1 110 ? -11.827 12.053 -0.599 1.00 95.50 110 LYS A CA 1
ATOM 858 C C . LYS A 1 110 ? -12.589 10.745 -0.434 1.00 95.50 110 LYS A C 1
ATOM 860 O O . LYS A 1 110 ? -12.192 9.915 0.373 1.00 95.50 110 LYS A O 1
ATOM 865 N N . GLN A 1 111 ? -13.625 10.543 -1.248 1.00 96.69 111 GLN A N 1
ATOM 866 C CA . GLN A 1 111 ? -14.428 9.325 -1.236 1.00 96.69 111 GLN A CA 1
ATOM 867 C C . GLN A 1 111 ? -13.577 8.079 -1.508 1.00 96.69 111 GLN A C 1
ATOM 869 O O . GLN A 1 111 ? -13.688 7.102 -0.776 1.00 96.69 111 GLN A O 1
ATOM 874 N N . GLU A 1 112 ? -12.687 8.118 -2.506 1.00 97.25 112 GLU A N 1
ATOM 875 C CA . GLU A 1 112 ? -11.767 7.003 -2.767 1.00 97.25 112 GLU A CA 1
ATOM 876 C C . GLU A 1 112 ? -10.830 6.744 -1.584 1.00 97.25 112 GLU A C 1
ATOM 878 O O . GLU A 1 112 ? -10.580 5.594 -1.231 1.00 97.25 112 GLU A O 1
ATOM 883 N N . THR A 1 113 ? -10.322 7.801 -0.948 1.00 97.12 113 THR A N 1
ATOM 884 C CA . THR A 1 113 ? -9.416 7.653 0.201 1.00 97.12 113 THR A CA 1
ATOM 885 C C . THR A 1 113 ? -10.151 7.079 1.422 1.00 97.12 113 THR A C 1
ATOM 887 O O . THR A 1 113 ? -9.622 6.191 2.091 1.00 97.12 113 THR A O 1
ATOM 890 N N . ASP A 1 114 ? -11.389 7.516 1.669 1.00 97.00 114 ASP A N 1
ATOM 891 C CA . ASP A 1 114 ? -12.239 7.001 2.747 1.00 97.00 114 ASP A CA 1
ATOM 892 C C . ASP A 1 114 ? -12.549 5.507 2.532 1.00 97.00 114 ASP A C 1
ATOM 894 O O . ASP A 1 114 ? -12.406 4.702 3.455 1.00 97.00 114 ASP A O 1
ATOM 898 N N . GLU A 1 115 ? -12.935 5.115 1.312 1.00 97.62 115 GLU A N 1
ATOM 899 C CA . GLU A 1 115 ? -13.197 3.708 0.976 1.00 97.62 115 GLU A CA 1
ATOM 900 C C . GLU A 1 115 ? -11.934 2.846 1.069 1.00 97.62 115 GLU A C 1
ATOM 902 O O . GLU A 1 115 ? -11.985 1.736 1.604 1.00 97.62 115 GLU A O 1
ATOM 907 N N . LEU A 1 116 ? -10.779 3.366 0.647 1.00 97.62 116 LEU A N 1
ATOM 908 C CA . LEU A 1 116 ? -9.496 2.687 0.819 1.00 97.62 116 LEU A CA 1
ATOM 909 C C . LEU A 1 116 ? -9.208 2.385 2.292 1.00 97.62 116 LEU A C 1
ATOM 911 O O . LEU A 1 116 ? -8.918 1.235 2.622 1.00 97.62 116 LEU A O 1
ATOM 915 N N . LEU A 1 117 ? -9.316 3.372 3.188 1.00 96.56 117 LEU A N 1
ATOM 916 C CA . LEU A 1 117 ? -9.055 3.151 4.615 1.00 96.56 117 LEU A CA 1
ATOM 917 C C . LEU A 1 117 ? -10.053 2.165 5.239 1.00 96.56 117 LEU A C 1
ATOM 919 O O . LEU A 1 117 ? -9.648 1.306 6.026 1.00 96.56 117 LEU A O 1
ATOM 923 N N . LYS A 1 118 ? -11.333 2.219 4.845 1.00 96.12 118 LYS A N 1
ATOM 924 C CA . LYS A 1 118 ? -12.345 1.244 5.286 1.00 96.12 118 LYS A CA 1
ATOM 925 C C . LYS A 1 118 ? -12.000 -0.177 4.855 1.00 96.12 118 LYS A C 1
ATOM 927 O O . LYS A 1 118 ? -12.111 -1.093 5.665 1.00 96.12 118 LYS A O 1
ATOM 932 N N . LEU A 1 119 ? -11.591 -0.381 3.603 1.00 96.94 119 LEU A N 1
ATOM 933 C CA . LEU A 1 119 ? -11.220 -1.705 3.093 1.00 96.94 119 LEU A CA 1
ATOM 934 C C . LEU A 1 119 ? -9.918 -2.208 3.720 1.00 96.94 119 LEU A C 1
ATOM 936 O O . LEU A 1 119 ? -9.808 -3.394 4.024 1.00 96.94 119 LEU A O 1
ATOM 940 N N . VAL A 1 120 ? -8.955 -1.318 3.954 1.00 96.56 120 VAL A N 1
ATOM 941 C CA . VAL A 1 120 ? -7.695 -1.656 4.622 1.00 96.56 120 VAL A CA 1
ATOM 942 C C . VAL A 1 120 ? -7.935 -2.113 6.063 1.00 96.56 120 VAL A C 1
ATOM 944 O O . VAL A 1 120 ? -7.384 -3.142 6.453 1.00 96.56 120 VAL A O 1
ATOM 947 N N . GLN A 1 121 ? -8.795 -1.423 6.822 1.00 94.12 121 GLN A N 1
ATOM 948 C CA . GLN A 1 121 ? -9.250 -1.888 8.141 1.00 94.12 121 GLN A CA 1
ATOM 949 C C . GLN A 1 121 ? -10.047 -3.197 8.022 1.00 94.12 121 GLN A C 1
ATOM 951 O O . GLN A 1 121 ? -9.827 -4.135 8.780 1.00 94.12 121 GLN A O 1
ATOM 956 N N . ARG A 1 122 ? -10.932 -3.243 7.016 1.00 92.75 122 ARG A N 1
ATOM 957 C CA . ARG A 1 122 ? -11.663 -4.393 6.465 1.00 92.75 122 ARG A CA 1
ATOM 958 C C . ARG A 1 122 ? -10.900 -5.709 6.563 1.00 92.75 122 ARG A C 1
ATOM 960 O O . ARG A 1 122 ? -11.339 -6.702 7.140 1.00 92.75 122 ARG A O 1
ATOM 967 N N . PHE A 1 123 ? -9.794 -5.689 5.842 1.00 94.06 123 PHE A N 1
ATOM 968 C CA . PHE A 1 123 ? -9.071 -6.870 5.409 1.00 94.06 123 PHE A CA 1
ATOM 969 C C . PHE A 1 123 ? -7.652 -6.901 5.967 1.00 94.06 123 PHE A C 1
ATOM 971 O O . PHE A 1 123 ? -6.787 -7.519 5.353 1.00 94.06 123 PHE A O 1
ATOM 978 N N . ASP A 1 124 ? -7.403 -6.221 7.091 1.00 92.31 124 ASP A N 1
ATOM 979 C CA . ASP A 1 124 ? -6.117 -6.239 7.792 1.00 92.31 124 ASP A CA 1
ATOM 980 C C . ASP A 1 124 ? -4.928 -5.943 6.846 1.00 92.31 124 ASP A C 1
ATOM 982 O O . ASP A 1 124 ? -3.951 -6.687 6.780 1.00 92.31 124 ASP A O 1
ATOM 986 N N . MET A 1 125 ? -5.029 -4.862 6.055 1.00 93.94 125 MET A N 1
ATOM 987 C CA . MET A 1 125 ? -4.051 -4.464 5.020 1.00 93.94 125 MET A CA 1
ATOM 988 C C . MET A 1 125 ? -3.764 -5.523 3.939 1.00 93.94 125 MET A C 1
ATOM 990 O O . MET A 1 125 ? -2.784 -5.407 3.196 1.00 93.94 125 MET A O 1
ATOM 994 N N . ASN A 1 126 ? -4.604 -6.548 3.786 1.00 95.12 126 ASN A N 1
ATOM 995 C CA . ASN A 1 126 ? -4.451 -7.509 2.703 1.00 95.12 126 ASN A CA 1
ATOM 996 C C . ASN A 1 126 ? -4.840 -6.869 1.364 1.00 95.12 126 ASN A C 1
ATOM 998 O O . ASN A 1 126 ? -5.987 -6.938 0.917 1.00 95.12 126 ASN A O 1
ATOM 1002 N N . PHE A 1 127 ? -3.854 -6.263 0.705 1.00 96.12 127 PHE A N 1
ATOM 1003 C CA . PHE A 1 127 ? -4.069 -5.514 -0.526 1.00 96.12 127 PHE A CA 1
ATOM 1004 C C . PHE A 1 127 ? -4.615 -6.353 -1.686 1.00 96.12 127 PHE A C 1
ATOM 1006 O O . PHE A 1 127 ? -5.235 -5.769 -2.564 1.00 96.12 127 PHE A O 1
ATOM 1013 N N . PHE A 1 128 ? -4.462 -7.685 -1.683 1.00 96.75 128 PHE A N 1
ATOM 1014 C CA . PHE A 1 128 ? -5.119 -8.555 -2.669 1.00 96.75 128 PHE A CA 1
ATOM 1015 C C . PHE A 1 128 ? -6.643 -8.521 -2.521 1.00 96.75 128 PHE A C 1
ATOM 1017 O O . PHE A 1 128 ? -7.367 -8.412 -3.508 1.00 96.75 128 PHE A O 1
ATOM 1024 N N . LEU A 1 129 ? -7.134 -8.560 -1.280 1.00 97.19 129 LEU A N 1
ATOM 1025 C CA . LEU A 1 129 ? -8.563 -8.454 -0.994 1.00 97.19 129 LEU A CA 1
ATOM 1026 C C . LEU A 1 129 ? -9.063 -7.022 -1.169 1.00 97.19 129 LEU A C 1
ATOM 1028 O O . LEU A 1 129 ? -10.152 -6.824 -1.692 1.00 97.19 129 LEU A O 1
ATOM 1032 N N . VAL A 1 130 ? -8.264 -6.023 -0.784 1.00 98.00 130 VAL A N 1
ATOM 1033 C CA . VAL A 1 130 ? -8.616 -4.609 -0.997 1.00 98.00 130 VAL A CA 1
ATOM 1034 C C . VAL A 1 130 ? -8.787 -4.310 -2.486 1.00 98.00 130 VAL A C 1
ATOM 1036 O O . VAL A 1 130 ? -9.742 -3.634 -2.853 1.00 98.00 130 VAL A O 1
ATOM 1039 N N . THR A 1 131 ? -7.908 -4.837 -3.347 1.00 97.50 131 THR A N 1
ATOM 1040 C CA . THR A 1 131 ? -8.045 -4.680 -4.802 1.00 97.50 131 THR A CA 1
ATOM 1041 C C . THR A 1 131 ? -9.248 -5.427 -5.355 1.00 97.50 131 THR A C 1
ATOM 1043 O O . THR A 1 131 ? -9.981 -4.871 -6.162 1.00 97.50 131 THR A O 1
ATOM 1046 N N . ASP A 1 132 ? -9.464 -6.670 -4.915 1.00 97.75 132 ASP A N 1
ATOM 1047 C CA . ASP A 1 132 ? -10.591 -7.503 -5.357 1.00 97.75 132 ASP A CA 1
ATOM 1048 C C . ASP A 1 132 ? -11.943 -6.884 -4.973 1.00 97.75 132 ASP A C 1
ATOM 1050 O O . ASP A 1 132 ? -12.901 -6.911 -5.740 1.00 97.75 132 ASP A O 1
ATOM 1054 N N . ARG A 1 133 ? -12.015 -6.289 -3.779 1.00 97.94 133 ARG A N 1
ATOM 1055 C CA . ARG A 1 133 ? -13.232 -5.697 -3.208 1.00 97.94 133 ARG A CA 1
ATOM 1056 C C . ARG A 1 133 ? -13.354 -4.203 -3.468 1.00 97.94 133 ARG A C 1
ATOM 1058 O O . ARG A 1 133 ? -14.210 -3.560 -2.859 1.00 97.94 133 ARG A O 1
ATOM 1065 N N . TRP A 1 134 ? -12.518 -3.653 -4.345 1.00 97.81 134 TRP A N 1
ATOM 1066 C CA . TRP A 1 134 ? -12.601 -2.250 -4.717 1.00 97.81 134 TRP A CA 1
ATOM 1067 C C . TRP A 1 134 ? -13.959 -1.962 -5.382 1.00 97.81 134 TRP A C 1
ATOM 1069 O O . TRP A 1 134 ? -14.357 -2.702 -6.286 1.00 97.81 134 TRP A O 1
ATOM 1079 N N . PRO A 1 135 ? -14.707 -0.925 -4.957 1.00 97.12 135 PRO A N 1
ATOM 1080 C CA . PRO A 1 135 ? -16.042 -0.679 -5.483 1.00 97.12 135 PRO A CA 1
ATOM 1081 C C . PRO A 1 135 ? -16.007 -0.360 -6.978 1.00 97.12 135 PRO A C 1
ATOM 1083 O O . PRO A 1 135 ? -15.333 0.575 -7.401 1.00 97.12 135 PRO A O 1
ATOM 1086 N N . ALA A 1 136 ? -16.813 -1.070 -7.769 1.00 95.62 136 ALA A N 1
ATOM 1087 C CA . ALA A 1 136 ? -16.943 -0.816 -9.207 1.00 95.62 136 ALA A CA 1
ATOM 1088 C C . ALA A 1 136 ? -17.543 0.568 -9.536 1.00 95.62 136 ALA A C 1
ATOM 1090 O O . ALA A 1 136 ? -17.440 1.034 -10.666 1.00 95.62 136 ALA A O 1
ATOM 1091 N N . SER A 1 137 ? -18.173 1.226 -8.556 1.00 96.25 137 SER A N 1
ATOM 1092 C CA . SER A 1 137 ? -18.671 2.601 -8.673 1.00 96.25 137 SER A CA 1
ATOM 1093 C C . SER A 1 137 ? -17.564 3.658 -8.632 1.00 96.25 137 SER A C 1
ATOM 1095 O O . SER A 1 137 ? -17.819 4.810 -8.971 1.00 96.25 137 SER A O 1
ATOM 1097 N N . LEU A 1 138 ? -16.367 3.300 -8.158 1.00 96.25 138 LEU A N 1
ATOM 1098 C CA . LEU A 1 138 ? -15.205 4.182 -8.102 1.00 96.25 138 LEU A CA 1
ATOM 1099 C C . LEU A 1 138 ? -14.268 3.917 -9.287 1.00 96.25 138 LEU A C 1
ATOM 1101 O O . LEU A 1 138 ? -14.304 2.830 -9.869 1.00 96.25 138 LEU A O 1
ATOM 1105 N N . PRO A 1 139 ? -13.396 4.879 -9.643 1.00 95.88 139 PRO A N 1
ATOM 1106 C CA . PRO A 1 139 ? -12.388 4.663 -10.669 1.00 95.88 139 PRO A CA 1
ATOM 1107 C C . PRO A 1 139 ? -11.549 3.407 -10.378 1.00 95.88 139 PRO A C 1
ATOM 1109 O O . PRO A 1 139 ? -11.166 3.182 -9.223 1.00 95.88 139 PRO A O 1
ATOM 1112 N N . PRO A 1 140 ? -11.240 2.583 -11.394 1.00 96.12 140 PRO A N 1
ATOM 1113 C CA . PRO A 1 140 ? -10.422 1.396 -11.200 1.00 96.12 140 PRO A CA 1
ATOM 1114 C C . PRO A 1 140 ? -9.001 1.795 -10.795 1.00 96.12 140 PRO A C 1
ATOM 1116 O O . PRO A 1 140 ? -8.388 2.683 -11.391 1.00 96.12 140 PRO A O 1
ATOM 1119 N N . ARG A 1 141 ? -8.455 1.117 -9.784 1.00 96.19 141 ARG A N 1
ATOM 1120 C CA . ARG A 1 141 ? -7.101 1.357 -9.271 1.00 96.19 141 ARG A CA 1
ATOM 1121 C C . ARG A 1 141 ? -6.300 0.065 -9.268 1.00 96.19 141 ARG A C 1
ATOM 1123 O O . ARG A 1 141 ? -6.811 -0.994 -8.918 1.00 96.19 141 ARG A O 1
ATOM 1130 N N . THR A 1 142 ? -5.025 0.157 -9.638 1.00 95.81 142 THR A N 1
ATOM 1131 C CA . THR A 1 142 ? -4.102 -0.971 -9.480 1.00 95.81 142 THR A CA 1
ATOM 1132 C C . THR A 1 142 ? -3.727 -1.148 -8.009 1.00 95.81 142 THR A C 1
ATOM 1134 O O . THR A 1 142 ? -3.826 -0.211 -7.210 1.00 95.81 142 THR A O 1
ATOM 1137 N N . MET A 1 143 ? -3.243 -2.338 -7.648 1.00 96.19 143 MET A N 1
ATOM 1138 C CA . MET A 1 143 ? -2.762 -2.613 -6.290 1.00 96.19 143 MET A CA 1
ATOM 1139 C C . MET A 1 143 ? -1.690 -1.620 -5.846 1.00 96.19 143 MET A C 1
ATOM 1141 O O . MET A 1 143 ? -1.696 -1.145 -4.713 1.00 96.19 143 MET A O 1
ATOM 1145 N N . GLU A 1 144 ? -0.767 -1.308 -6.748 1.00 96.50 144 GLU A N 1
ATOM 1146 C CA . GLU A 1 144 ? 0.362 -0.426 -6.498 1.00 96.50 144 GLU A CA 1
ATOM 1147 C C . GLU A 1 144 ? -0.123 1.010 -6.260 1.00 96.50 144 GLU A C 1
ATOM 1149 O O . GLU A 1 144 ? 0.382 1.669 -5.360 1.00 96.50 144 GLU A O 1
ATOM 1154 N N . ALA A 1 145 ? -1.158 1.465 -6.977 1.00 96.44 145 ALA A N 1
ATOM 1155 C CA . ALA A 1 145 ? -1.774 2.772 -6.741 1.00 96.44 145 ALA A CA 1
ATOM 1156 C C . ALA A 1 145 ? -2.487 2.850 -5.377 1.00 96.44 145 ALA A C 1
ATOM 1158 O O . ALA A 1 145 ? -2.371 3.858 -4.683 1.00 96.44 145 ALA A O 1
ATOM 1159 N N . LEU A 1 146 ? -3.194 1.790 -4.969 1.00 97.31 146 LEU A N 1
ATOM 1160 C CA . LEU A 1 146 ? -3.859 1.732 -3.660 1.00 97.31 146 LEU A CA 1
ATOM 1161 C C . LEU A 1 146 ? -2.843 1.749 -2.510 1.00 97.31 146 LEU A C 1
ATOM 1163 O O . LEU A 1 146 ? -3.032 2.465 -1.527 1.00 97.31 146 LEU A O 1
ATOM 1167 N N . LYS A 1 147 ? -1.742 1.000 -2.648 1.00 96.62 147 LYS A N 1
ATOM 1168 C CA . LYS A 1 147 ? -0.629 1.015 -1.687 1.00 96.62 147 LYS A CA 1
ATOM 1169 C C . LYS A 1 147 ? 0.020 2.391 -1.605 1.00 96.62 147 LYS A C 1
ATOM 1171 O O . LYS A 1 147 ? 0.204 2.906 -0.507 1.00 96.62 147 LYS A O 1
ATOM 1176 N N . ASP A 1 148 ? 0.312 2.994 -2.752 1.00 96.25 148 ASP A N 1
ATOM 1177 C CA . ASP A 1 148 ? 0.920 4.321 -2.839 1.00 96.25 148 ASP A CA 1
ATOM 1178 C C . ASP A 1 148 ? 0.076 5.383 -2.124 1.00 96.25 148 ASP A C 1
ATOM 1180 O O . ASP A 1 148 ? 0.568 6.126 -1.267 1.00 96.25 148 ASP A O 1
ATOM 1184 N N . ARG A 1 149 ? -1.240 5.385 -2.371 1.00 96.81 149 ARG A N 1
ATOM 1185 C CA . ARG A 1 149 ? -2.163 6.286 -1.674 1.00 96.81 149 ARG A CA 1
ATOM 1186 C C . ARG A 1 149 ? -2.210 6.018 -0.173 1.00 96.81 149 ARG A C 1
ATOM 1188 O O . ARG A 1 149 ? -2.151 6.964 0.606 1.00 96.81 149 ARG A O 1
ATOM 1195 N N . PHE A 1 150 ? -2.288 4.757 0.247 1.00 96.88 150 PHE A N 1
ATOM 1196 C CA . PHE A 1 150 ? -2.322 4.415 1.668 1.00 96.88 150 PHE A CA 1
ATOM 1197 C C . PHE A 1 150 ? -1.052 4.888 2.391 1.00 96.88 150 PHE A C 1
ATOM 1199 O O . PHE A 1 150 ? -1.136 5.645 3.357 1.00 96.88 150 PHE A O 1
ATOM 1206 N N . TYR A 1 151 ? 0.129 4.501 1.903 1.00 95.69 151 TYR A N 1
ATOM 1207 C CA . TYR A 1 151 ? 1.394 4.835 2.560 1.00 95.69 151 TYR A CA 1
ATOM 1208 C C . TYR A 1 151 ? 1.734 6.325 2.487 1.00 95.69 151 TYR A C 1
ATOM 1210 O O . TYR A 1 151 ? 2.355 6.838 3.417 1.00 95.69 151 TYR A O 1
ATOM 1218 N N . SER A 1 152 ? 1.327 7.040 1.433 1.00 94.75 152 SER A N 1
ATOM 1219 C CA . SER A 1 152 ? 1.490 8.500 1.375 1.00 94.75 152 SER A CA 1
ATOM 1220 C C . SER A 1 152 ? 0.624 9.220 2.412 1.00 94.75 152 SER A C 1
ATOM 1222 O O . SER A 1 152 ? 1.124 10.128 3.075 1.00 94.75 152 SER A O 1
ATOM 1224 N N . VAL A 1 153 ? -0.623 8.779 2.619 1.00 95.44 153 VAL A N 1
ATOM 1225 C CA . VAL A 1 153 ? -1.499 9.299 3.683 1.00 95.44 153 VAL A CA 1
ATOM 1226 C C . VAL A 1 153 ? -0.902 9.027 5.061 1.00 95.44 153 VAL A C 1
ATOM 1228 O O . VAL A 1 153 ? -0.760 9.956 5.850 1.00 95.44 153 VAL A O 1
ATOM 1231 N N . GLN A 1 154 ? -0.496 7.783 5.339 1.00 94.88 154 GLN A N 1
ATOM 1232 C CA . GLN A 1 154 ? 0.098 7.421 6.633 1.00 94.88 154 GLN A CA 1
ATOM 1233 C C . GLN A 1 154 ? 1.346 8.252 6.942 1.00 94.88 154 GLN A C 1
ATOM 1235 O O . GLN A 1 154 ? 1.508 8.743 8.056 1.00 94.88 154 GLN A O 1
ATOM 1240 N N . ARG A 1 155 ? 2.210 8.444 5.940 1.00 92.62 155 ARG A N 1
ATOM 1241 C CA . ARG A 1 155 ? 3.434 9.236 6.071 1.00 92.62 155 ARG A CA 1
ATOM 1242 C C . ARG A 1 155 ? 3.131 10.700 6.377 1.00 92.62 155 ARG A C 1
ATOM 1244 O O . ARG A 1 155 ? 3.695 11.237 7.319 1.00 92.62 155 ARG A O 1
ATOM 1251 N N . ARG A 1 156 ? 2.218 11.316 5.616 1.00 92.50 156 ARG A N 1
ATOM 1252 C CA . ARG A 1 156 ? 1.811 12.715 5.821 1.00 92.50 156 ARG A CA 1
ATOM 1253 C C . ARG A 1 156 ? 1.216 12.924 7.207 1.00 92.50 156 ARG A C 1
ATOM 1255 O O . ARG A 1 156 ? 1.676 13.801 7.919 1.00 92.50 156 ARG A O 1
ATOM 1262 N N . LEU A 1 157 ? 0.299 12.056 7.635 1.00 93.50 157 LEU A N 1
ATOM 1263 C CA . LEU A 1 157 ? -0.286 12.142 8.976 1.00 93.50 157 LEU A CA 1
ATOM 1264 C C . LEU A 1 157 ? 0.750 11.967 10.090 1.00 93.50 157 LEU A C 1
ATOM 1266 O O . LEU A 1 157 ? 0.671 12.653 11.105 1.00 93.50 157 LEU A O 1
ATOM 1270 N N . ALA A 1 158 ? 1.718 11.062 9.921 1.00 91.00 158 ALA A N 1
ATOM 1271 C CA . ALA A 1 158 ? 2.784 10.878 10.901 1.00 91.00 158 ALA A CA 1
ATOM 1272 C C . ALA A 1 158 ? 3.664 12.133 11.023 1.00 91.00 158 ALA A C 1
ATOM 1274 O O . ALA A 1 158 ? 3.992 12.542 12.137 1.00 91.00 158 ALA A O 1
ATOM 1275 N N . THR A 1 159 ? 4.000 12.758 9.890 1.00 89.38 159 THR A N 1
ATOM 1276 C CA . THR A 1 159 ? 4.768 14.007 9.844 1.00 89.38 159 THR A CA 1
ATOM 1277 C C . THR A 1 159 ? 3.981 15.182 10.429 1.00 89.38 159 THR A C 1
ATOM 1279 O O . THR A 1 159 ? 4.492 15.856 11.319 1.00 89.38 159 THR A O 1
ATOM 1282 N N . ASP A 1 160 ? 2.733 15.394 10.002 1.00 90.50 160 ASP A N 1
ATOM 1283 C CA . ASP A 1 160 ? 1.900 16.529 10.432 1.00 90.50 160 ASP A CA 1
ATOM 1284 C C . ASP A 1 160 ? 1.613 16.503 11.939 1.00 90.50 160 ASP A C 1
ATOM 1286 O O . ASP A 1 160 ? 1.542 17.545 12.588 1.00 90.50 160 ASP A O 1
ATOM 1290 N N . ARG A 1 161 ? 1.480 15.303 12.516 1.00 91.12 161 ARG A N 1
ATOM 1291 C CA . ARG A 1 161 ? 1.255 15.115 13.957 1.00 91.12 161 ARG A CA 1
ATOM 1292 C C . ARG A 1 161 ? 2.538 15.133 14.786 1.00 91.12 161 ARG A C 1
ATOM 1294 O O . ARG A 1 161 ? 2.463 14.948 15.998 1.00 91.12 161 ARG A O 1
ATOM 1301 N N . GLY A 1 162 ? 3.705 15.294 14.159 1.00 85.44 162 GLY A N 1
ATOM 1302 C CA . GLY A 1 162 ? 4.996 15.243 14.844 1.00 85.44 162 GLY A CA 1
ATOM 1303 C C . GLY A 1 162 ? 5.278 13.894 15.513 1.00 85.44 162 GLY A C 1
ATOM 1304 O O . GLY A 1 162 ? 6.058 13.833 16.458 1.00 85.44 162 GLY A O 1
ATOM 1305 N N . LEU A 1 163 ? 4.649 12.809 15.041 1.00 79.31 163 LEU A N 1
ATOM 1306 C CA . LEU A 1 163 ? 4.823 11.455 15.588 1.00 79.31 163 LEU A CA 1
ATOM 1307 C C . LEU A 1 163 ? 6.161 10.822 15.185 1.00 79.31 163 LEU A C 1
ATOM 1309 O O . LEU A 1 163 ? 6.458 9.701 15.589 1.00 79.31 163 LEU A O 1
ATOM 1313 N N . ALA A 1 164 ? 6.950 11.524 14.377 1.00 65.88 164 ALA A N 1
ATOM 1314 C CA . ALA A 1 164 ? 8.305 11.153 14.038 1.00 65.88 164 ALA A CA 1
ATOM 1315 C C . ALA A 1 164 ? 9.200 12.388 14.107 1.00 65.88 164 ALA A C 1
ATOM 1317 O O . ALA A 1 164 ? 9.145 13.257 13.233 1.00 65.88 164 ALA A O 1
ATOM 1318 N N . THR A 1 165 ? 10.020 12.465 15.153 1.00 64.62 165 THR A N 1
ATOM 1319 C CA . THR A 1 165 ? 11.152 13.397 15.176 1.00 64.62 165 THR A CA 1
ATOM 1320 C C . THR A 1 165 ? 12.200 12.957 14.144 1.00 64.62 165 THR A C 1
ATOM 1322 O O . THR A 1 165 ? 12.141 11.832 13.650 1.00 64.62 165 THR A O 1
ATOM 1325 N N . GLU A 1 166 ? 13.177 13.800 13.789 1.00 62.22 166 GLU A N 1
ATOM 1326 C CA . GLU A 1 166 ? 14.205 13.407 12.802 1.00 62.22 166 GLU A CA 1
ATOM 1327 C C . GLU A 1 166 ? 14.984 12.140 13.206 1.00 62.22 166 GLU A C 1
ATOM 1329 O O . GLU A 1 166 ? 15.383 11.362 12.339 1.00 62.22 166 GLU A O 1
ATOM 1334 N N . ALA A 1 167 ? 15.140 11.888 14.510 1.00 60.91 167 ALA A N 1
ATOM 1335 C CA . ALA A 1 167 ? 15.740 10.660 15.027 1.00 60.91 167 ALA A CA 1
ATOM 1336 C C . ALA A 1 167 ? 14.809 9.442 14.855 1.00 60.91 167 ALA A C 1
ATOM 1338 O O . ALA A 1 167 ? 15.248 8.394 14.380 1.00 60.91 167 ALA A O 1
ATOM 1339 N N . ASP A 1 168 ? 13.514 9.597 15.150 1.00 63.78 168 ASP A N 1
ATOM 1340 C CA . ASP A 1 168 ? 12.510 8.529 15.006 1.00 63.78 168 ASP A CA 1
ATOM 1341 C C . ASP A 1 168 ? 12.176 8.230 13.533 1.00 63.78 168 ASP A C 1
ATOM 1343 O O . ASP A 1 168 ? 11.773 7.121 13.179 1.00 63.78 168 ASP A O 1
ATOM 1347 N N . ALA A 1 169 ? 12.349 9.210 12.642 1.00 64.00 169 ALA A N 1
ATOM 1348 C CA . ALA A 1 169 ? 12.100 9.067 11.210 1.00 64.00 169 ALA A CA 1
ATOM 1349 C C . ALA A 1 169 ? 13.079 8.092 10.540 1.00 64.00 169 ALA A C 1
ATOM 1351 O O . ALA A 1 169 ? 12.699 7.398 9.594 1.00 64.00 169 ALA A O 1
ATOM 1352 N N . ALA A 1 170 ? 14.316 8.009 11.041 1.00 67.12 170 ALA A N 1
ATOM 1353 C CA . ALA A 1 170 ? 15.306 7.044 10.571 1.00 67.12 170 ALA A CA 1
ATOM 1354 C C . ALA A 1 170 ? 14.958 5.605 10.998 1.00 67.12 170 ALA A C 1
ATOM 1356 O O . ALA A 1 170 ? 15.180 4.666 10.230 1.00 67.12 170 ALA A O 1
ATOM 1357 N N . GLU A 1 171 ? 14.374 5.432 12.187 1.00 72.56 171 GLU A N 1
ATOM 1358 C CA . GLU A 1 171 ? 13.953 4.127 12.713 1.00 72.56 171 GLU A CA 1
ATOM 1359 C C . GLU A 1 171 ? 12.611 3.663 12.119 1.00 72.56 171 GLU A C 1
ATOM 1361 O O . GLU A 1 171 ? 12.409 2.480 11.831 1.00 72.56 171 GLU A O 1
ATOM 1366 N N . SER A 1 172 ? 11.695 4.598 11.862 1.00 78.25 172 SER A N 1
ATOM 1367 C CA . SER A 1 172 ? 10.396 4.305 11.267 1.00 78.25 172 SER A CA 1
ATOM 1368 C C . SER A 1 172 ? 10.541 3.885 9.805 1.00 78.25 172 SER A C 1
ATOM 1370 O O . SER A 1 172 ? 10.724 4.718 8.920 1.00 78.25 172 SER A O 1
ATOM 1372 N N . VAL A 1 173 ? 10.369 2.587 9.525 1.00 84.06 173 VAL A N 1
ATOM 1373 C CA . VAL A 1 173 ? 10.354 2.025 8.155 1.00 84.06 173 VAL A CA 1
ATOM 1374 C C . VAL A 1 173 ? 9.369 2.767 7.254 1.00 84.06 173 VAL A C 1
ATOM 1376 O O . VAL A 1 173 ? 9.644 2.972 6.074 1.00 84.06 173 VAL A O 1
ATOM 1379 N N . LEU A 1 174 ? 8.236 3.212 7.815 1.00 84.75 174 LEU A N 1
ATOM 1380 C CA . LEU A 1 174 ? 7.253 3.990 7.072 1.00 84.75 174 LEU A CA 1
ATOM 1381 C C . LEU A 1 174 ? 7.894 5.235 6.465 1.00 84.75 174 LEU A C 1
ATOM 1383 O O . LEU A 1 174 ? 7.560 5.539 5.327 1.00 84.75 174 LEU A O 1
ATOM 1387 N N . LEU A 1 175 ? 8.784 5.924 7.184 1.00 83.50 175 LEU A N 1
ATOM 1388 C CA . LEU A 1 175 ? 9.421 7.177 6.775 1.00 83.50 175 LEU A CA 1
ATOM 1389 C C . LEU A 1 175 ? 10.747 6.952 6.046 1.00 83.50 175 LEU A C 1
ATOM 1391 O O . LEU A 1 175 ? 10.926 7.524 4.971 1.00 83.50 175 LEU A O 1
ATOM 1395 N N . SER A 1 176 ? 11.618 6.091 6.577 1.00 84.25 176 SER A N 1
ATOM 1396 C CA . SER A 1 176 ? 12.955 5.829 6.034 1.00 84.25 176 SER A CA 1
ATOM 1397 C C . SER A 1 176 ? 12.941 5.074 4.704 1.00 84.25 176 SER A C 1
ATOM 1399 O O . SER A 1 176 ? 13.823 5.282 3.872 1.00 84.25 176 SER A O 1
ATOM 1401 N N . GLN A 1 177 ? 11.933 4.229 4.472 1.00 87.06 177 GLN A N 1
ATOM 1402 C CA . GLN A 1 177 ? 11.776 3.442 3.247 1.00 87.06 177 GLN A CA 1
ATOM 1403 C C . GLN A 1 177 ? 10.445 3.798 2.570 1.00 87.06 177 GLN A C 1
ATOM 1405 O O . GLN A 1 177 ? 9.446 3.085 2.720 1.00 87.06 177 GLN A O 1
ATOM 1410 N N . PRO A 1 178 ? 10.377 4.934 1.849 1.00 88.25 178 PRO A N 1
ATOM 1411 C CA . PRO A 1 178 ? 9.163 5.333 1.167 1.00 88.25 178 PRO A CA 1
ATOM 1412 C C . PRO A 1 178 ? 8.722 4.306 0.134 1.00 88.25 178 PRO A C 1
ATOM 1414 O O . PRO A 1 178 ? 9.499 3.859 -0.706 1.00 88.25 178 PRO A O 1
ATOM 1417 N N . PHE A 1 179 ? 7.432 3.975 0.172 1.00 92.69 179 PHE A N 1
ATOM 1418 C CA . PHE A 1 179 ? 6.821 3.183 -0.881 1.00 92.69 179 PHE A CA 1
ATOM 1419 C C . PHE A 1 179 ? 6.923 3.944 -2.206 1.00 92.69 179 PHE A C 1
ATOM 1421 O O . PHE A 1 179 ? 6.514 5.101 -2.284 1.00 92.69 179 PHE A O 1
ATOM 1428 N N . SER A 1 180 ? 7.449 3.288 -3.241 1.00 93.25 180 SER A N 1
ATOM 1429 C CA . SER A 1 180 ? 7.504 3.822 -4.600 1.00 93.25 180 SER A CA 1
ATOM 1430 C C . SER A 1 180 ? 6.677 2.941 -5.526 1.00 93.25 180 SER A C 1
ATOM 1432 O O . SER A 1 180 ? 7.024 1.786 -5.793 1.00 93.25 180 SER A O 1
ATOM 1434 N N . LYS A 1 181 ? 5.576 3.505 -6.036 1.00 93.50 181 LYS A N 1
ATOM 1435 C CA . LYS A 1 181 ? 4.697 2.850 -7.012 1.00 93.50 181 LYS A CA 1
ATOM 1436 C C . LYS A 1 181 ? 5.463 2.369 -8.245 1.00 93.50 181 LYS A C 1
ATOM 1438 O O . LYS A 1 181 ? 5.216 1.263 -8.718 1.00 93.50 181 LYS A O 1
ATOM 1443 N N . GLU A 1 182 ? 6.378 3.190 -8.757 1.00 94.75 182 GLU A N 1
ATOM 1444 C CA . GLU A 1 182 ? 7.168 2.870 -9.947 1.00 94.75 182 GLU A CA 1
ATOM 1445 C C . GLU A 1 182 ? 8.110 1.690 -9.692 1.00 94.75 182 GLU A C 1
ATOM 1447 O O . GLU A 1 182 ? 8.123 0.735 -10.470 1.00 94.75 182 GLU A O 1
ATOM 1452 N N . HIS A 1 183 ? 8.825 1.707 -8.565 1.00 93.38 183 HIS A N 1
ATOM 1453 C CA . HIS A 1 183 ? 9.716 0.614 -8.188 1.00 93.38 183 HIS A CA 1
ATOM 1454 C C . HIS A 1 183 ? 8.953 -0.708 -8.022 1.00 93.38 183 HIS A C 1
ATOM 1456 O O . HIS A 1 183 ? 9.365 -1.736 -8.559 1.00 93.38 183 HIS A O 1
ATOM 1462 N N . GLU A 1 184 ? 7.804 -0.695 -7.338 1.00 93.88 184 GLU A N 1
ATOM 1463 C CA . GLU A 1 184 ? 7.000 -1.907 -7.150 1.00 93.88 184 GLU A CA 1
ATOM 1464 C C . GLU A 1 184 ? 6.403 -2.439 -8.455 1.00 93.88 184 GLU A C 1
ATOM 1466 O O . GLU A 1 184 ? 6.372 -3.656 -8.664 1.00 93.88 184 GLU A O 1
ATOM 1471 N N . ALA A 1 185 ? 5.981 -1.551 -9.358 1.00 94.00 185 ALA A N 1
ATOM 1472 C CA . ALA A 1 185 ? 5.507 -1.941 -10.681 1.00 94.00 185 ALA A CA 1
ATOM 1473 C C . ALA A 1 185 ? 6.626 -2.596 -11.508 1.00 94.00 185 ALA A C 1
ATOM 1475 O O . ALA A 1 185 ? 6.417 -3.661 -12.093 1.00 94.00 185 ALA A O 1
ATOM 1476 N N . GLN A 1 186 ? 7.829 -2.012 -11.508 1.00 94.75 186 GLN A N 1
ATOM 1477 C CA . GLN A 1 186 ? 8.995 -2.577 -12.192 1.00 94.75 186 GLN A CA 1
ATOM 1478 C C . GLN A 1 186 ? 9.410 -3.923 -11.586 1.00 94.75 186 GLN A C 1
ATOM 1480 O O . GLN A 1 186 ? 9.643 -4.882 -12.324 1.00 94.75 186 GLN A O 1
ATOM 1485 N N . ARG A 1 187 ? 9.449 -4.028 -10.252 1.00 94.81 187 ARG A N 1
ATOM 1486 C CA . ARG A 1 187 ? 9.775 -5.270 -9.537 1.00 94.81 187 ARG A CA 1
ATOM 1487 C C . ARG A 1 187 ? 8.806 -6.394 -9.905 1.00 94.81 187 ARG A C 1
ATOM 1489 O O . ARG A 1 187 ? 9.234 -7.515 -10.176 1.00 94.81 187 ARG A O 1
ATOM 1496 N N . LYS A 1 188 ? 7.504 -6.098 -9.933 1.00 92.94 188 LYS A N 1
ATOM 1497 C CA . LYS A 1 188 ? 6.465 -7.052 -10.336 1.00 92.94 188 LYS A CA 1
ATOM 1498 C C . LYS A 1 188 ? 6.621 -7.468 -11.796 1.00 92.94 188 LYS A C 1
ATOM 1500 O O . LYS A 1 188 ? 6.653 -8.660 -12.071 1.00 92.94 188 LYS A O 1
ATOM 1505 N N . HIS A 1 189 ? 6.828 -6.511 -12.699 1.00 92.75 189 HIS A N 1
ATOM 1506 C CA . HIS A 1 189 ? 7.049 -6.788 -14.119 1.00 92.75 189 HIS A CA 1
ATOM 1507 C C . HIS A 1 189 ? 8.257 -7.710 -14.364 1.00 92.75 189 HIS A C 1
ATOM 1509 O O . HIS A 1 189 ? 8.177 -8.646 -15.160 1.00 92.75 189 HIS A O 1
ATOM 1515 N N . GLN A 1 190 ? 9.367 -7.488 -13.653 1.00 92.81 190 GLN A N 1
ATOM 1516 C CA . GLN A 1 190 ? 10.550 -8.351 -13.729 1.00 92.81 190 GLN A CA 1
ATOM 1517 C C . GLN A 1 190 ? 10.255 -9.776 -13.240 1.00 92.81 190 GLN A C 1
ATOM 1519 O O . GLN A 1 190 ? 10.7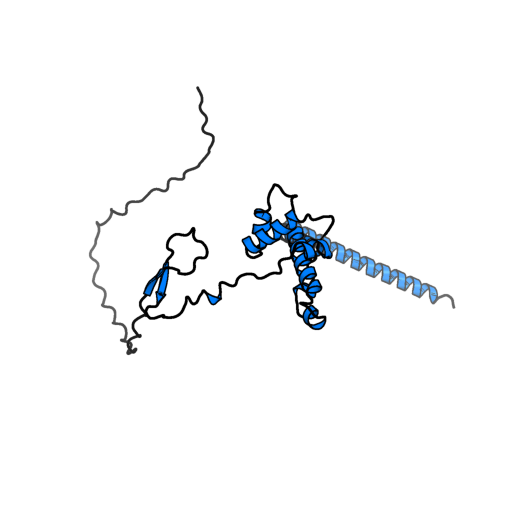02 -10.742 -13.860 1.00 92.81 190 GLN A O 1
ATOM 1524 N N . MET A 1 191 ? 9.479 -9.916 -12.161 1.00 91.94 191 MET A N 1
ATOM 1525 C CA . MET A 1 191 ? 9.057 -11.227 -11.665 1.00 91.94 191 MET A CA 1
ATOM 1526 C C . MET A 1 191 ? 8.121 -11.949 -12.628 1.00 91.94 191 MET A C 1
ATOM 1528 O O . MET A 1 191 ? 8.338 -13.125 -12.911 1.00 91.94 191 MET A O 1
ATOM 1532 N N . ASP A 1 192 ? 7.134 -11.249 -13.182 1.00 92.44 192 ASP A N 1
ATOM 1533 C CA . ASP A 1 192 ? 6.212 -11.823 -14.162 1.00 92.44 192 ASP A CA 1
ATOM 1534 C C . ASP A 1 192 ? 6.976 -12.320 -15.397 1.00 92.44 192 ASP A C 1
ATOM 1536 O O . ASP A 1 192 ? 6.742 -13.433 -15.868 1.00 92.44 192 ASP A O 1
ATOM 1540 N N . ARG A 1 193 ? 7.970 -11.552 -15.868 1.00 90.12 193 ARG A N 1
ATOM 1541 C CA . ARG A 1 193 ? 8.869 -11.974 -16.952 1.00 90.12 193 ARG A CA 1
ATOM 1542 C C . ARG A 1 193 ? 9.657 -13.234 -16.594 1.00 90.12 193 ARG A C 1
ATOM 1544 O O . ARG A 1 193 ? 9.800 -14.113 -17.440 1.00 90.12 193 ARG A O 1
ATOM 1551 N N . TYR A 1 194 ? 10.174 -13.326 -15.369 1.00 87.88 194 TYR A N 1
ATOM 1552 C CA . TYR A 1 194 ? 10.924 -14.497 -14.915 1.00 87.88 194 TYR A CA 1
ATOM 1553 C C . TYR A 1 194 ? 10.050 -15.757 -14.885 1.00 87.88 194 TYR A C 1
ATOM 1555 O O . TYR A 1 194 ? 10.458 -16.792 -15.405 1.00 87.88 194 TYR A O 1
ATOM 1563 N N . TYR A 1 195 ? 8.831 -15.667 -14.345 1.00 88.31 195 TYR A N 1
ATOM 1564 C CA . TYR A 1 195 ? 7.910 -16.807 -14.290 1.00 88.31 195 TYR A CA 1
ATOM 1565 C C . TYR A 1 195 ? 7.324 -17.186 -15.653 1.00 88.31 195 TYR A C 1
ATOM 1567 O O . TYR A 1 195 ? 7.037 -18.359 -15.884 1.00 88.31 195 TYR A O 1
ATOM 1575 N N . ALA A 1 196 ? 7.170 -16.222 -16.562 1.00 89.06 196 ALA A N 1
ATOM 1576 C CA . ALA A 1 196 ? 6.749 -16.483 -17.935 1.00 89.06 196 ALA A CA 1
ATOM 1577 C C . ALA A 1 196 ? 7.869 -17.084 -18.806 1.00 89.06 196 ALA A C 1
ATOM 1579 O O . ALA A 1 196 ? 7.590 -17.578 -19.898 1.00 89.06 196 ALA A O 1
ATOM 1580 N N . CYS A 1 197 ? 9.127 -17.046 -18.351 1.00 87.19 197 CYS A N 1
ATOM 1581 C CA . CYS A 1 197 ? 10.271 -17.519 -19.121 1.00 87.19 197 CYS A CA 1
ATOM 1582 C C . CYS A 1 197 ? 10.221 -19.042 -19.312 1.00 87.19 197 CYS A C 1
ATOM 1584 O O . CYS A 1 197 ? 10.335 -19.820 -18.359 1.00 87.19 197 CYS A O 1
ATOM 1586 N N . SER A 1 198 ? 10.083 -19.491 -20.562 1.00 88.81 198 SER A N 1
ATOM 1587 C CA . SER A 1 198 ? 10.161 -20.915 -20.879 1.00 88.81 198 SER A CA 1
ATOM 1588 C C . SER A 1 198 ? 11.614 -21.404 -20.897 1.00 88.81 198 SER A C 1
ATOM 1590 O O . SER A 1 198 ? 12.562 -20.646 -21.100 1.00 88.81 198 SER A O 1
ATOM 1592 N N . LYS A 1 199 ? 11.816 -22.725 -20.797 1.00 87.19 199 LYS A N 1
ATOM 1593 C CA . LYS A 1 199 ? 13.152 -23.328 -20.974 1.00 87.19 199 LYS A CA 1
ATOM 1594 C C . LYS A 1 199 ? 13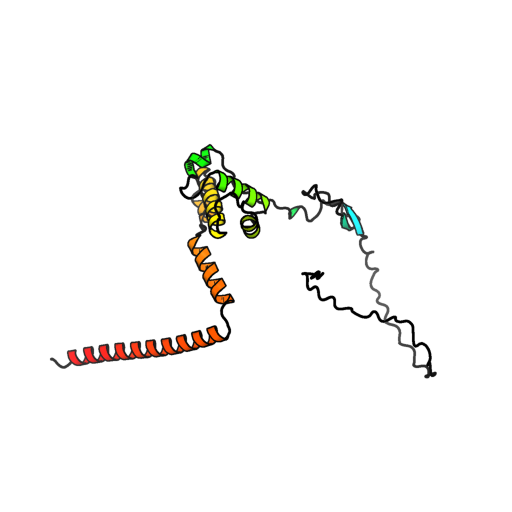.774 -23.013 -22.342 1.00 87.19 199 LYS A C 1
ATOM 1596 O O . LYS A 1 199 ? 14.993 -23.036 -22.468 1.00 87.19 199 LYS A O 1
ATOM 1601 N N . ALA A 1 200 ? 12.955 -22.787 -23.371 1.00 89.00 200 ALA A N 1
ATOM 1602 C CA . ALA A 1 200 ? 13.439 -22.429 -24.700 1.00 89.00 200 ALA A CA 1
ATOM 1603 C C . ALA A 1 200 ? 13.885 -20.961 -24.762 1.00 89.00 200 ALA A C 1
ATOM 1605 O O . ALA A 1 200 ? 14.912 -20.681 -25.376 1.00 89.00 200 ALA A O 1
ATOM 1606 N N . ASP A 1 201 ? 13.161 -20.060 -24.091 1.00 88.06 201 ASP A N 1
ATOM 1607 C CA . ASP A 1 201 ? 13.562 -18.656 -23.940 1.00 88.06 201 ASP A CA 1
ATOM 1608 C C . ASP A 1 201 ? 14.891 -18.551 -23.191 1.00 88.06 201 ASP A C 1
ATOM 1610 O O . ASP A 1 201 ? 15.818 -17.926 -23.690 1.00 88.06 201 ASP A O 1
ATOM 1614 N N . ALA A 1 202 ? 15.038 -19.271 -22.075 1.00 87.00 202 ALA A N 1
ATOM 1615 C CA . ALA A 1 202 ? 16.280 -19.282 -21.302 1.00 87.00 202 ALA A CA 1
ATOM 1616 C C . ALA A 1 202 ? 17.498 -19.771 -22.112 1.00 87.00 202 ALA A C 1
ATOM 1618 O O . ALA A 1 202 ? 18.598 -19.247 -21.943 1.00 87.00 202 ALA A O 1
ATOM 1619 N N . ARG A 1 203 ? 17.317 -20.759 -23.006 1.00 89.69 203 ARG A N 1
ATOM 1620 C CA . ARG A 1 203 ? 18.386 -21.213 -23.916 1.00 89.69 203 ARG A CA 1
ATOM 1621 C C . ARG A 1 203 ? 18.754 -20.145 -24.943 1.00 89.69 203 ARG A C 1
ATOM 1623 O O . ARG A 1 203 ? 19.934 -19.855 -25.093 1.00 89.69 203 ARG A O 1
ATOM 1630 N N . ARG A 1 204 ? 17.757 -19.535 -25.596 1.00 90.25 204 ARG A N 1
ATOM 1631 C CA . ARG A 1 204 ? 17.986 -18.434 -26.546 1.00 90.25 204 ARG A CA 1
ATOM 1632 C C . ARG A 1 204 ? 18.700 -17.260 -25.883 1.00 90.25 204 ARG A C 1
ATOM 1634 O O . ARG A 1 204 ? 19.662 -16.745 -26.439 1.00 90.25 204 ARG A O 1
ATOM 1641 N N . ASP A 1 205 ? 18.269 -16.871 -24.688 1.00 89.00 205 ASP A N 1
ATOM 1642 C CA . ASP A 1 205 ? 18.893 -15.779 -23.942 1.00 89.00 205 ASP A CA 1
ATOM 1643 C C . ASP A 1 205 ? 20.353 -16.113 -23.584 1.00 89.00 205 ASP A C 1
ATOM 1645 O O . ASP A 1 205 ? 21.227 -15.256 -23.711 1.00 89.00 205 ASP A O 1
ATOM 1649 N N . ALA A 1 206 ? 20.653 -17.366 -23.217 1.00 92.06 206 ALA A N 1
ATOM 1650 C CA . ALA A 1 206 ? 22.024 -17.817 -22.967 1.00 92.06 206 ALA A CA 1
ATOM 1651 C C . ALA A 1 206 ? 22.906 -17.762 -2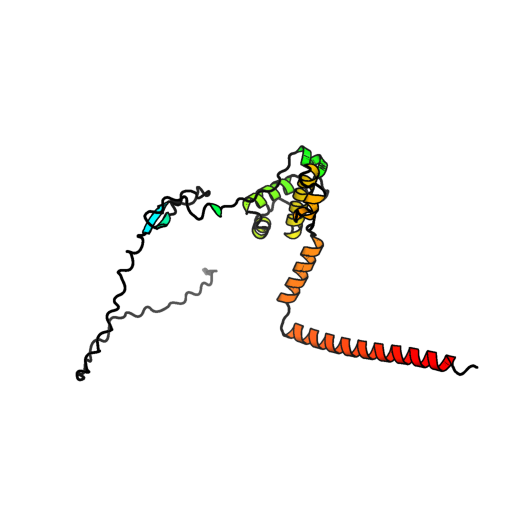4.229 1.00 92.06 206 ALA A C 1
ATOM 1653 O O . ALA A 1 206 ? 24.037 -17.278 -24.161 1.00 92.06 206 ALA A O 1
ATOM 1654 N N . GLU A 1 207 ? 22.381 -18.192 -25.380 1.00 96.44 207 GLU A N 1
ATOM 1655 C CA . GLU A 1 207 ? 23.074 -18.101 -26.672 1.00 96.44 207 GLU A CA 1
ATOM 1656 C C . GLU A 1 207 ? 23.362 -16.637 -27.041 1.00 96.44 207 GLU A C 1
ATOM 1658 O O . GLU A 1 207 ? 24.486 -16.295 -27.408 1.00 96.44 207 GLU A O 1
ATOM 1663 N N . VAL A 1 208 ? 22.379 -15.743 -26.881 1.00 95.88 208 VAL A N 1
ATOM 1664 C CA . VAL A 1 208 ? 22.542 -14.302 -27.139 1.00 95.88 208 VAL A CA 1
ATOM 1665 C C . VAL A 1 208 ? 23.607 -13.689 -26.226 1.00 95.88 208 VAL A C 1
ATOM 1667 O O . VAL A 1 208 ? 24.436 -12.909 -26.698 1.00 95.88 208 VAL A O 1
ATOM 1670 N N . LEU A 1 209 ? 23.631 -14.054 -24.941 1.00 94.38 209 LEU A N 1
ATOM 1671 C CA . LEU A 1 209 ? 24.644 -13.579 -23.993 1.00 94.38 209 LEU A CA 1
ATOM 1672 C C . LEU A 1 209 ? 26.052 -14.076 -24.348 1.00 94.38 209 LEU A C 1
ATOM 1674 O O . LEU A 1 209 ? 27.016 -13.315 -24.236 1.00 94.38 209 LEU A O 1
ATOM 1678 N N . GLU A 1 210 ? 26.186 -15.319 -24.815 1.00 96.62 210 GLU A N 1
ATOM 1679 C CA . GLU A 1 210 ? 27.462 -15.842 -25.305 1.00 96.62 210 GLU A CA 1
ATOM 1680 C C . GLU A 1 210 ? 27.947 -15.058 -26.532 1.00 96.62 210 GLU A C 1
ATOM 1682 O O . GLU A 1 210 ? 29.095 -14.602 -26.561 1.00 96.62 210 GLU A O 1
ATOM 1687 N N . GLN A 1 211 ? 27.063 -14.814 -27.504 1.00 95.81 211 GLN A N 1
ATOM 1688 C CA . GLN A 1 211 ? 27.398 -14.007 -28.679 1.00 95.81 211 GLN A CA 1
ATOM 1689 C C . GLN A 1 211 ? 27.778 -12.570 -28.299 1.00 95.81 211 GLN A C 1
ATOM 1691 O O . GLN A 1 211 ? 28.785 -12.049 -28.787 1.00 95.81 211 GLN A O 1
ATOM 1696 N N . ALA A 1 212 ? 27.036 -11.939 -27.385 1.00 95.81 212 ALA A N 1
ATOM 1697 C CA . ALA A 1 212 ? 27.350 -10.601 -26.886 1.00 95.81 212 ALA A CA 1
ATOM 1698 C C . ALA A 1 212 ? 28.746 -10.558 -26.243 1.00 95.81 212 ALA A C 1
ATOM 1700 O O . ALA A 1 212 ? 29.552 -9.685 -26.572 1.00 95.81 212 ALA A O 1
ATOM 1701 N N . ARG A 1 213 ? 29.085 -11.559 -25.419 1.00 96.44 213 ARG A N 1
ATOM 1702 C CA . ARG A 1 213 ? 30.411 -11.688 -24.798 1.00 96.44 213 ARG A CA 1
ATOM 1703 C C . ARG A 1 213 ? 31.529 -11.796 -25.840 1.00 96.44 213 ARG A C 1
ATOM 1705 O O . ARG A 1 213 ? 32.591 -11.190 -25.668 1.00 96.44 213 ARG A O 1
ATOM 1712 N N . LEU A 1 214 ? 31.312 -12.552 -26.920 1.00 97.12 214 LEU A N 1
ATOM 1713 C CA . LEU A 1 214 ? 32.276 -12.671 -28.020 1.00 97.12 214 LEU A CA 1
ATOM 1714 C C . LEU A 1 214 ? 32.465 -11.334 -28.753 1.00 97.12 214 LEU A C 1
ATOM 1716 O O . LEU A 1 214 ? 33.604 -10.929 -29.013 1.00 97.12 214 LEU A O 1
ATOM 1720 N N . ILE A 1 215 ? 31.372 -10.617 -29.032 1.00 95.88 215 ILE A N 1
ATOM 1721 C CA . ILE A 1 215 ? 31.407 -9.297 -29.676 1.00 95.88 215 ILE A CA 1
ATOM 1722 C C . ILE A 1 215 ? 32.148 -8.286 -28.795 1.00 95.88 215 ILE A C 1
ATOM 1724 O O . ILE A 1 215 ? 33.047 -7.600 -29.288 1.00 95.88 215 ILE A O 1
ATOM 1728 N N . GLU A 1 216 ? 31.838 -8.215 -27.500 1.00 95.12 216 GLU A N 1
ATOM 1729 C CA . GLU A 1 216 ? 32.510 -7.318 -26.552 1.00 95.12 216 GLU A CA 1
ATOM 1730 C C . GLU A 1 216 ? 34.013 -7.606 -26.456 1.00 95.12 216 GLU A C 1
ATOM 1732 O O . GLU A 1 216 ? 34.836 -6.683 -26.484 1.00 95.12 216 GLU A O 1
ATOM 1737 N N . ALA A 1 217 ? 34.403 -8.885 -26.420 1.00 94.62 217 ALA A N 1
ATOM 1738 C CA . ALA A 1 217 ? 35.807 -9.282 -26.435 1.00 94.62 217 ALA A CA 1
ATOM 1739 C C . ALA A 1 217 ? 36.510 -8.843 -27.733 1.00 94.62 217 ALA A C 1
ATOM 1741 O O . ALA A 1 217 ? 37.623 -8.308 -27.686 1.00 94.62 217 ALA A O 1
ATOM 1742 N N . ALA A 1 218 ? 35.861 -9.011 -28.888 1.00 94.12 218 ALA A N 1
ATOM 1743 C CA . ALA A 1 218 ? 36.392 -8.573 -30.178 1.00 94.12 218 ALA A CA 1
ATOM 1744 C C . ALA A 1 218 ? 36.490 -7.040 -30.285 1.00 94.12 218 ALA A C 1
ATOM 1746 O O . ALA A 1 218 ? 37.454 -6.517 -30.848 1.00 94.12 218 ALA A O 1
ATOM 1747 N N . GLN A 1 219 ? 35.523 -6.300 -29.734 1.00 93.50 219 GLN A N 1
ATOM 1748 C CA . GLN A 1 219 ? 35.570 -4.836 -29.664 1.00 93.50 219 GLN A CA 1
ATOM 1749 C C . GLN A 1 219 ? 36.702 -4.353 -28.751 1.00 93.50 219 GLN A C 1
ATOM 1751 O O . GLN A 1 219 ? 37.414 -3.414 -29.109 1.00 93.50 219 GLN A O 1
ATOM 1756 N N . ARG A 1 220 ? 36.918 -5.009 -27.602 1.00 93.44 220 ARG A N 1
ATOM 1757 C CA . ARG A 1 220 ? 38.033 -4.694 -26.695 1.00 93.44 220 ARG A CA 1
ATOM 1758 C C . ARG A 1 220 ? 39.390 -4.922 -27.367 1.00 93.44 220 ARG A C 1
ATOM 1760 O O . ARG A 1 220 ? 40.261 -4.064 -27.234 1.00 93.44 220 ARG A O 1
ATOM 1767 N N . ARG A 1 221 ? 39.553 -6.019 -28.121 1.00 91.69 221 ARG A N 1
ATOM 1768 C CA . ARG A 1 221 ? 40.769 -6.287 -28.917 1.00 91.69 221 ARG A CA 1
ATOM 1769 C C . ARG A 1 221 ? 41.014 -5.187 -29.952 1.00 91.69 221 ARG A C 1
ATOM 1771 O O . ARG A 1 221 ? 42.044 -4.529 -29.886 1.00 91.69 221 ARG A O 1
ATOM 1778 N N . ARG A 1 222 ? 40.013 -4.885 -30.790 1.00 91.19 222 ARG A N 1
ATOM 1779 C CA . ARG A 1 222 ? 40.102 -3.819 -31.807 1.00 91.19 222 ARG A CA 1
ATOM 1780 C C . ARG A 1 222 ? 40.459 -2.453 -31.216 1.00 91.19 222 ARG A C 1
ATOM 1782 O O . ARG A 1 222 ? 41.319 -1.765 -31.753 1.00 91.19 222 ARG A O 1
ATOM 1789 N N . LYS A 1 223 ? 39.848 -2.063 -30.091 1.00 89.50 223 LYS A N 1
ATOM 1790 C CA . LYS A 1 223 ? 40.193 -0.812 -29.388 1.00 89.50 223 LYS A CA 1
ATOM 1791 C C . LYS A 1 223 ? 41.645 -0.808 -28.888 1.00 89.50 223 LYS A C 1
ATOM 1793 O O . LYS A 1 223 ? 42.305 0.226 -28.962 1.00 89.50 223 LYS A O 1
ATOM 1798 N N . GLY A 1 224 ? 42.141 -1.944 -28.392 1.00 88.50 224 GLY A N 1
ATOM 1799 C CA . GLY A 1 224 ? 43.541 -2.109 -27.995 1.00 88.50 224 GLY A CA 1
ATOM 1800 C C . GLY A 1 224 ? 44.510 -1.958 -29.169 1.00 88.50 224 GLY A C 1
ATOM 1801 O O . GLY A 1 224 ? 45.492 -1.224 -29.057 1.00 88.50 224 GLY A O 1
ATOM 1802 N N . ASP A 1 225 ? 44.195 -2.578 -30.306 1.00 86.12 225 ASP A N 1
ATOM 1803 C CA . ASP A 1 225 ? 45.021 -2.525 -31.518 1.00 86.12 225 ASP A CA 1
ATOM 1804 C C . ASP A 1 225 ? 45.091 -1.105 -32.099 1.00 86.12 225 ASP A C 1
ATOM 1806 O O . ASP A 1 225 ? 46.179 -0.624 -32.414 1.00 86.12 225 ASP A O 1
ATOM 1810 N N . VAL A 1 226 ? 43.962 -0.384 -32.142 1.00 84.75 226 VAL A N 1
ATOM 1811 C CA . VAL A 1 226 ? 43.915 1.033 -32.555 1.00 84.75 226 VAL A CA 1
ATOM 1812 C C . VAL A 1 226 ? 44.771 1.908 -31.633 1.00 84.75 226 VAL A C 1
ATOM 1814 O O . VAL A 1 226 ? 45.532 2.750 -32.110 1.00 84.75 226 VAL A O 1
ATOM 1817 N N . LYS A 1 227 ? 44.711 1.687 -30.313 1.00 80.12 227 LYS A N 1
ATOM 1818 C CA . LYS A 1 227 ? 45.534 2.430 -29.346 1.00 80.12 227 LYS A CA 1
ATOM 1819 C C . LYS A 1 227 ? 47.031 2.147 -29.529 1.00 80.12 227 LYS A C 1
ATOM 1821 O O . LYS A 1 227 ? 47.841 3.065 -29.428 1.00 80.12 227 LYS A O 1
ATOM 1826 N N . LYS A 1 228 ? 47.404 0.896 -29.823 1.00 78.88 228 LYS A N 1
ATOM 1827 C CA . LYS A 1 228 ? 48.797 0.494 -30.070 1.00 78.88 228 LYS A CA 1
ATOM 1828 C C . LYS A 1 228 ? 49.331 1.047 -31.397 1.00 78.88 228 LYS A C 1
ATOM 1830 O O . LYS A 1 228 ? 50.461 1.525 -31.430 1.00 78.88 228 LYS A O 1
ATOM 1835 N N . ALA A 1 229 ? 48.521 1.038 -32.456 1.00 78.12 229 ALA A N 1
ATOM 1836 C CA . ALA A 1 229 ? 48.872 1.628 -33.749 1.00 78.12 229 ALA A CA 1
ATOM 1837 C C . ALA A 1 229 ? 49.068 3.153 -33.654 1.00 78.12 229 ALA A C 1
ATOM 1839 O O . ALA A 1 229 ? 50.040 3.679 -34.191 1.00 78.12 229 ALA A O 1
ATOM 1840 N N . GLY A 1 230 ? 48.211 3.852 -32.898 1.00 69.56 230 GLY A N 1
ATOM 1841 C CA . GLY A 1 230 ? 48.369 5.286 -32.629 1.00 69.56 230 GLY A CA 1
ATOM 1842 C C . GLY A 1 230 ? 49.622 5.627 -31.808 1.00 69.56 230 GLY A C 1
ATOM 1843 O O . GLY A 1 230 ? 50.279 6.624 -32.086 1.00 69.56 230 GLY A O 1
ATOM 1844 N N . ALA A 1 231 ? 50.002 4.782 -30.842 1.00 66.31 231 ALA A N 1
ATOM 1845 C CA . ALA A 1 231 ? 51.224 4.970 -30.053 1.00 66.31 231 ALA A CA 1
ATOM 1846 C C . ALA A 1 231 ? 52.512 4.682 -30.853 1.00 66.31 231 ALA A C 1
ATOM 1848 O O . ALA A 1 231 ? 53.521 5.351 -30.647 1.00 66.31 231 ALA A O 1
ATOM 1849 N N . GLY A 1 232 ? 52.480 3.718 -31.781 1.00 57.12 232 GLY A N 1
ATOM 1850 C CA . GLY A 1 232 ? 53.614 3.400 -32.658 1.00 57.12 232 GLY A CA 1
ATOM 1851 C C . GLY A 1 232 ? 53.900 4.477 -33.711 1.00 57.12 232 GLY A C 1
ATOM 1852 O O . GLY A 1 232 ? 55.060 4.720 -34.029 1.00 57.12 232 GLY A O 1
ATOM 1853 N N . ALA A 1 233 ? 52.869 5.170 -34.205 1.00 57.81 233 ALA A N 1
ATOM 1854 C CA . ALA A 1 233 ? 53.029 6.261 -35.171 1.00 57.81 233 ALA A CA 1
ATOM 1855 C C . ALA A 1 233 ? 53.637 7.542 -34.560 1.00 57.81 233 ALA A C 1
ATOM 1857 O O . ALA A 1 233 ? 54.279 8.308 -35.271 1.00 57.81 233 ALA A O 1
ATOM 1858 N N . GLY A 1 234 ? 53.481 7.765 -33.248 1.00 53.41 234 GLY A N 1
ATOM 1859 C CA . GLY A 1 234 ? 54.048 8.928 -32.548 1.00 53.41 234 GLY A CA 1
ATOM 1860 C C . GLY A 1 234 ? 55.533 8.808 -32.181 1.00 53.41 234 GLY A C 1
ATOM 1861 O O . GLY A 1 234 ? 56.158 9.817 -31.881 1.00 53.41 234 GLY A O 1
ATOM 1862 N N . ALA A 1 235 ? 56.111 7.602 -32.209 1.00 54.81 235 ALA A N 1
ATOM 1863 C CA . ALA A 1 235 ? 57.504 7.354 -31.814 1.00 54.81 235 ALA A CA 1
ATOM 1864 C C . ALA A 1 235 ? 58.504 7.335 -32.991 1.00 54.81 235 ALA A C 1
ATOM 1866 O O . ALA A 1 235 ? 59.703 7.221 -32.761 1.00 54.81 235 ALA A O 1
ATOM 1867 N N . GLY A 1 236 ? 58.027 7.426 -34.241 1.00 49.59 236 GLY A N 1
ATOM 1868 C CA . GLY A 1 236 ? 58.859 7.402 -35.456 1.00 49.59 236 GLY A CA 1
ATOM 1869 C C . GLY A 1 236 ? 59.120 8.770 -36.099 1.00 49.59 236 GLY A C 1
ATOM 1870 O O . GLY A 1 236 ? 59.738 8.825 -37.157 1.00 49.59 236 GLY A O 1
ATOM 1871 N N . ALA A 1 237 ? 58.636 9.859 -35.496 1.00 50.94 237 ALA A N 1
ATOM 1872 C CA . ALA A 1 237 ? 58.873 11.230 -35.944 1.00 50.94 237 ALA A CA 1
ATOM 1873 C C . ALA A 1 237 ? 59.702 11.971 -34.883 1.00 50.94 237 ALA A C 1
ATOM 1875 O O . ALA A 1 237 ? 59.160 12.723 -34.075 1.00 50.94 237 ALA A O 1
ATOM 1876 N N . GLY A 1 238 ? 61.003 11.691 -34.848 1.00 43.41 238 GLY A N 1
ATOM 1877 C CA . GLY A 1 238 ? 61.988 12.329 -33.976 1.00 43.41 238 GLY A CA 1
ATOM 1878 C C . GLY A 1 238 ? 63.360 12.272 -34.614 1.00 43.41 238 GLY A C 1
ATOM 1879 O O . GLY A 1 238 ? 63.735 11.158 -35.042 1.00 43.41 238 GLY A O 1
#

Foldseek 3Di:
DDDDDPDDDDDDDDDDDDPPDDPDDDDDDDDDDDDDDDDDDPDDPDDPDQDWDWAFPPDDVDPPDPGDIDIDGPPPPDDDPCPVVPDQDDADDDDPVLCVPFLDDPVDDPVQLVLLVVVCSVPVNPLVSSLVPPDPVDPRDDSLRSVLSRLSSRQRVCVVVVVADPVNLCVPCSRVPPRDSVVVVVVVVVVVCVVPQDPVNVVVVVVVVVVVVVVVVVVVVVVVVVVVVVVVVVVPPD

InterPro domains:
  IPR001005 SANT/Myb domain [SM00717] (104-156)
  IPR009057 Homedomain-like superfamily [SSF46689] (100-157)
  IPR027109 SWR1-complex protein 4/DNA methyltransferase 1-associated protein 1 [PTHR12855] (42-224)
  IPR032563 DAMP1, SANT/Myb-like domain [PF16282] (81-157)

Radius of gyration: 36.23 Å; chains: 1; bounding box: 101×98×72 Å

pLDDT: mean 77.9, std 20.05, range [33.56, 98.0]